Protein AF-0000000067999549 (afdb_homodimer)

Nearest PDB structures (foldseek):
  4exh-assembly1_A  TM=4.961E-01  e=8.794E-04  DG-75 Murine leukemia virus
  3nr6-assembly1_B  TM=5.425E-01  e=4.950E-03  Xenotropic MuLV-related virus VP62
  8owu-assembly1_B  TM=5.867E-01  e=4.866E-01  Bacillus cereus BAG3X2-1
  8owu-assembly1_C  TM=4.790E-01  e=7.837E-01  Bacillus cereus BAG3X2-1
  7jl2-assembly1_A  TM=5.581E-01  e=1.805E+00  Homo sapiens

Sequence (342 aa):
MKNEKKKPKSDTHAAFTVSESSNKREVSWIFDSGATSHMCNGEVALDGAKDVQQQSSVANNAVSKVEAVGNVKLKADIGDGTCNVSLSKVQSIPDLAINLISVSKICSNDYTVTFSKDACEVRSASNELVAIGRASGGLYKLCVADEQVTCTAKEEFDMELWHRRREQTVRMKNEKKKPKSDTHAAFTVSESSNKREVSWIFDSGATSHMCNGEVALDGAKDVQQQSSVANNAVSKVEAVGNVKLKADIGDGTCNVSLSKVQSIPDLAINLISVSKICSNDYTVTFSKDACEVRSASNELVAIGRASGGLYKLCVADEQVTCTAKEEFDMELWHRRREQTVR

Solvent-accessible surface area (backbone atoms only — not comparable to full-atom values): 18827 Å² total; per-residue (Å²): 136,83,80,79,79,76,76,79,79,78,77,77,76,77,75,77,74,72,70,73,66,75,69,69,74,76,84,58,38,30,46,14,28,66,30,66,48,29,33,29,22,68,86,58,77,53,50,80,61,38,75,41,76,59,66,62,80,54,66,91,40,81,52,77,56,48,50,29,33,15,26,40,80,44,48,17,28,58,83,90,48,71,27,83,41,75,46,69,65,25,30,26,22,59,56,44,69,64,23,34,38,15,42,39,57,48,9,67,69,53,23,34,40,36,37,39,60,60,33,32,40,33,24,42,79,86,65,45,81,52,33,30,21,40,51,43,63,39,30,28,35,54,34,50,50,40,88,89,52,72,85,64,79,82,62,70,50,51,55,68,52,40,59,47,45,37,34,51,55,64,102,136,88,76,76,78,76,81,81,84,80,77,77,74,75,76,77,72,72,70,73,67,77,69,66,75,75,84,57,39,29,44,15,30,66,29,65,48,30,33,29,22,70,86,58,75,53,50,79,60,39,75,40,78,55,65,64,78,53,66,93,41,73,50,75,57,49,50,28,35,14,25,40,79,43,49,17,26,56,83,91,48,72,29,82,43,75,46,67,65,26,30,28,22,60,54,44,67,63,24,34,38,16,43,38,56,50,9,67,71,52,22,34,40,37,38,38,59,61,31,31,40,32,24,43,80,86,66,42,82,51,35,29,22,39,49,45,65,39,30,27,35,54,34,50,50,38,89,88,51,72,84,64,77,81,64,69,52,52,54,68,53,39,58,46,42,39,31,50,56,54,103

InterPro domains:
  IPR054722 Retrovirus-related Pol polyprotein from transposon TNT 1-94-like, beta-barrel domain [PF22936] (29-111)

Secondary structure (DSSP, 8-state):
----------------------------EEEETT-SS-EE-TTSPPEEEEE--------SS------EEEEEEEEEE-SSSEEEEEEEEEEE-TT-SSEEEEHHHHHHTT-EEEE-SSEEEEE-TT--EEEEEEEETTEEEE-B--SS--S-------HHHHHHHHHHHT-/----------------------------EEEETT-SS-EE-TTSPPEEEEE--------SS------EEEEEEEEEE-SSSEEEEEEEEEEE-TT-SSEEEEHHHHHHTT-EEEE-SSEEEEE-TT--EEEEEEEETTEEEE-B--SS--S-------HHHHHHHHHHHT-

pLDDT: mean 73.23, std 27.64, range [28.17, 98.94]

Foldseek 3Di:
DDPPPPDPDPPPPPPPPPPPPPPVPPQWEFEDQPDPAWEDAPVADFDPKDADPCVVCPPDPLPQDFGIFHKHWFWFDPPVGIAIDMGHRYTYRHLQLHTYDHQVVLVVQVWDWDDDDFKIFIAHNVRHTHWMFGDAQNTTITHGPPPPDDPDDRPRPPVVVRVVSSVVVSD/DCPPDPDDDPPPPPPPPPPPPCPVPPAWEFEDQPDPAWEDAPVADFDPKDADPCVVCPDDFLPQDFGIFHKHWFWFDPPVGIAIDMGHRYTYRHLQLHTYDHQVVLVVQVWDWDDDDFKIFIAHNVRHTHWMFGDAQNTTITHGDPPPDDPDDNPRPPVVVRVVSSVVVSD

Structure (mmCIF, N/CA/C/O backbone):
data_AF-0000000067999549-model_v1
#
loop_
_entity.id
_entity.type
_entity.pdbx_description
1 polymer 'Retrovirus-related Pol polyprotein from transposon TNT 1-94-like beta-barrel domain-containing protein'
#
loop_
_atom_site.group_PDB
_atom_site.id
_atom_site.type_symbol
_atom_site.label_atom_id
_atom_site.label_alt_id
_atom_site.label_comp_id
_atom_site.label_asym_id
_atom_site.label_entity_id
_atom_site.label_seq_id
_atom_site.pdbx_PDB_ins_code
_atom_site.Cartn_x
_atom_site.Cartn_y
_atom_site.Cartn_z
_atom_site.occupancy
_atom_site.B_iso_or_equiv
_atom_site.auth_seq_id
_atom_site.auth_comp_id
_atom_site.auth_asym_id
_atom_site.auth_atom_id
_atom_site.pdbx_PDB_model_num
ATOM 1 N N . MET A 1 1 ? -23.031 80.375 -27.656 1 33.31 1 MET A N 1
ATOM 2 C CA . MET A 1 1 ? -22.531 79.062 -28 1 33.31 1 MET A CA 1
ATOM 3 C C . MET A 1 1 ? -22.172 78.25 -26.75 1 33.31 1 MET A C 1
ATOM 5 O O . MET A 1 1 ? -21.219 78.625 -26.047 1 33.31 1 MET A O 1
ATOM 9 N N . LYS A 1 2 ? -23.203 77.625 -26.062 1 33.91 2 LYS A N 1
ATOM 10 C CA . LYS A 1 2 ? -23.297 76.938 -24.781 1 33.91 2 LYS A CA 1
ATOM 11 C C . LYS A 1 2 ? -22.484 75.688 -24.797 1 33.91 2 LYS A C 1
ATOM 13 O O . LYS A 1 2 ? -22.656 74.812 -25.688 1 33.91 2 LYS A O 1
ATOM 18 N N . ASN A 1 3 ? -21.266 75.688 -24.312 1 35.31 3 ASN A N 1
ATOM 19 C CA . ASN A 1 3 ? -20.297 74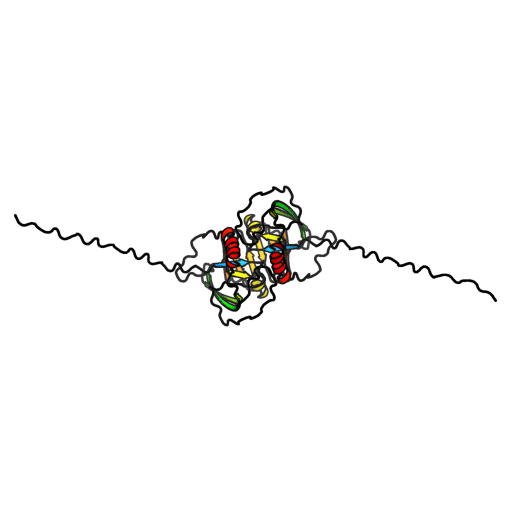.625 -24.141 1 35.31 3 ASN A CA 1
ATOM 20 C C . ASN A 1 3 ? -20.828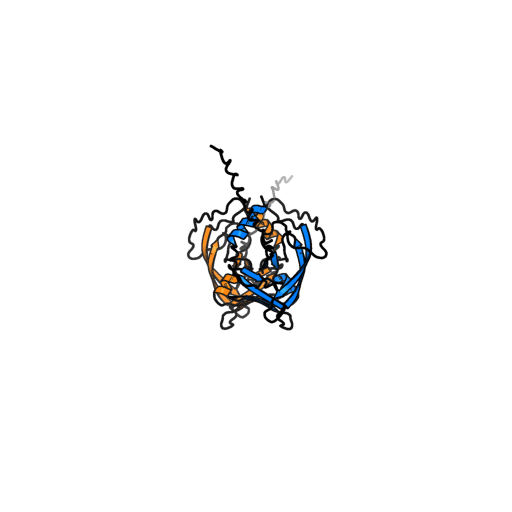 73.562 -23.234 1 35.31 3 ASN A C 1
ATOM 22 O O . ASN A 1 3 ? -21.016 73.75 -22.031 1 35.31 3 ASN A O 1
ATOM 26 N N . GLU A 1 4 ? -21.734 72.625 -23.734 1 36.53 4 GLU A N 1
ATOM 27 C CA . GLU A 1 4 ? -22.281 71.5 -23.047 1 36.53 4 GLU A CA 1
ATOM 28 C C . GLU A 1 4 ? -21.172 70.562 -22.531 1 36.53 4 GLU A C 1
ATOM 30 O O . GLU A 1 4 ? -20.312 70.125 -23.312 1 36.53 4 GLU A O 1
ATOM 35 N N . LYS A 1 5 ? -20.688 70.75 -21.281 1 37.09 5 LYS A N 1
ATOM 36 C CA . LYS A 1 5 ? -19.75 69.938 -20.531 1 37.09 5 LYS A CA 1
ATOM 37 C C . LYS A 1 5 ? -20.203 68.438 -20.5 1 37.09 5 LYS A C 1
ATOM 39 O O . LYS A 1 5 ? -21.328 68.188 -20.078 1 37.09 5 LYS A O 1
ATOM 44 N N . LYS A 1 6 ? -19.781 67.625 -21.516 1 38.03 6 LYS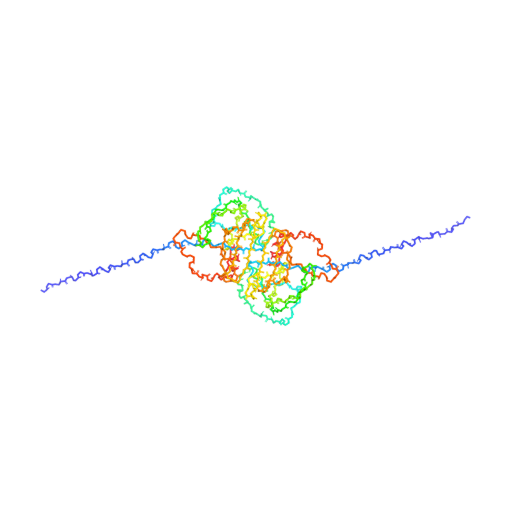 A N 1
ATOM 45 C CA . LYS A 1 6 ? -20.031 66.188 -21.547 1 38.03 6 LYS A CA 1
ATOM 46 C C . LYS A 1 6 ? -19.594 65.562 -20.25 1 38.03 6 LYS A C 1
ATOM 48 O O . LYS A 1 6 ? -18.469 65.75 -19.781 1 38.03 6 LYS A O 1
ATOM 53 N N . LYS A 1 7 ? -20.562 65.188 -19.391 1 40.47 7 LYS A N 1
ATOM 54 C CA . LYS A 1 7 ? -20.391 64.375 -18.188 1 40.47 7 LYS A CA 1
ATOM 55 C C . LYS A 1 7 ? -19.578 63.125 -18.453 1 40.47 7 LYS A C 1
ATOM 57 O O . LYS A 1 7 ? -19.828 62.406 -19.422 1 40.47 7 LYS A O 1
ATOM 62 N N . PRO A 1 8 ? -18.344 63 -17.859 1 37.12 8 PRO A N 1
ATOM 63 C CA . PRO A 1 8 ? -17.531 61.781 -18.031 1 37.12 8 PRO A CA 1
ATOM 64 C C . PRO A 1 8 ? -18.281 60.5 -17.656 1 37.12 8 PRO A C 1
ATOM 66 O O . PRO A 1 8 ? -19.156 60.531 -16.797 1 37.12 8 PRO A O 1
ATOM 69 N N . LYS A 1 9 ? -18.484 59.562 -18.578 1 34.5 9 LYS A N 1
ATOM 70 C CA . LYS A 1 9 ? -18.984 58.188 -18.453 1 34.5 9 LYS A CA 1
ATOM 71 C C . LYS A 1 9 ? -18.281 57.438 -17.312 1 34.5 9 LYS A C 1
ATOM 73 O O . LYS A 1 9 ? -17.047 57.469 -17.219 1 34.5 9 LYS A O 1
ATOM 78 N N . SER A 1 10 ? -18.938 57.406 -16.125 1 31.77 10 SER A N 1
ATOM 79 C CA . SER A 1 10 ? -18.531 56.594 -15.008 1 31.77 10 SER A CA 1
ATOM 80 C C . SER A 1 10 ? -18.297 55.156 -15.438 1 31.77 10 SER A C 1
ATOM 82 O O . SER A 1 10 ? -19.156 54.531 -16.078 1 31.77 10 SER A O 1
ATOM 84 N N . ASP A 1 11 ? -17.109 54.781 -15.867 1 32.69 11 ASP A N 1
ATOM 85 C CA . ASP A 1 11 ? -16.703 53.406 -16.094 1 32.69 11 ASP A CA 1
ATOM 86 C C . ASP A 1 11 ? -16.984 52.531 -14.875 1 32.69 11 ASP A C 1
ATOM 88 O O . ASP A 1 11 ? -16.422 52.75 -13.805 1 32.69 11 ASP A O 1
ATOM 92 N N . THR A 1 12 ? -18.266 52.094 -14.711 1 33.66 12 THR A N 1
ATOM 93 C CA . THR A 1 12 ? -18.594 51.062 -13.727 1 33.66 12 THR A CA 1
ATOM 94 C C . THR A 1 12 ? -17.656 49.844 -13.867 1 33.66 12 THR A C 1
ATOM 96 O O . THR A 1 12 ? -17.656 49.188 -14.898 1 33.66 12 THR A O 1
ATOM 99 N N . HIS A 1 13 ? -16.406 49.875 -13.312 1 35.75 13 HIS A N 1
ATOM 100 C CA . HIS A 1 13 ? -15.594 48.688 -13.156 1 35.75 13 HIS A CA 1
ATOM 101 C C . HIS A 1 13 ? -16.344 47.594 -12.398 1 35.75 13 HIS A C 1
ATOM 103 O O . HIS A 1 13 ? -16.75 47.781 -11.25 1 35.75 13 HIS A O 1
ATOM 109 N N . ALA A 1 14 ? -17.188 46.812 -13.062 1 34.81 14 ALA A N 1
ATOM 110 C CA . ALA A 1 14 ? -17.703 45.562 -12.469 1 34.81 14 ALA A CA 1
ATOM 111 C C . ALA A 1 14 ? -16.578 44.75 -11.859 1 34.81 14 ALA A C 1
ATOM 113 O O . ALA A 1 14 ? -15.617 44.375 -12.547 1 34.81 14 ALA A O 1
ATOM 114 N N . ALA A 1 15 ? -16.234 45 -10.586 1 36.53 15 ALA A N 1
ATOM 115 C CA . ALA A 1 15 ? -15.352 44.094 -9.867 1 36.53 15 ALA A CA 1
ATOM 116 C C . ALA A 1 15 ? -15.852 42.656 -9.938 1 36.53 15 ALA A C 1
ATOM 118 O O . ALA A 1 15 ? -16.984 42.344 -9.531 1 36.53 15 ALA A O 1
ATOM 119 N N . PHE A 1 16 ? -15.477 41.812 -10.922 1 36.34 16 PHE A N 1
ATOM 120 C CA . PHE A 1 16 ? -15.664 40.375 -10.859 1 36.34 16 PHE A CA 1
ATOM 121 C C . PHE A 1 16 ? -15.133 39.812 -9.547 1 36.34 16 PHE A C 1
ATOM 123 O O . PHE A 1 16 ? -13.922 39.812 -9.297 1 36.34 16 PHE A O 1
ATOM 130 N N . THR A 1 17 ? -15.875 39.906 -8.484 1 33.66 17 THR A N 1
ATOM 131 C CA . THR A 1 17 ? -15.492 39.094 -7.328 1 33.66 17 THR A CA 1
ATOM 132 C C . THR A 1 17 ? -15.391 37.625 -7.703 1 33.66 17 THR A C 1
ATOM 134 O O . THR A 1 17 ? -16.344 37.031 -8.219 1 33.66 17 THR A O 1
ATOM 137 N N . VAL A 1 18 ? -14.32 37.125 -8.211 1 33.94 18 VAL A N 1
ATOM 138 C CA . VAL A 1 18 ? -14.094 35.688 -8.227 1 33.94 18 VAL A CA 1
ATOM 139 C C . VAL A 1 18 ? -14.383 35.125 -6.844 1 33.94 18 VAL A C 1
ATOM 141 O O . VAL A 1 18 ? -13.742 35.469 -5.859 1 33.94 18 VAL A O 1
ATOM 144 N N . SER A 1 19 ? -15.602 34.875 -6.539 1 34.06 19 SER A N 1
ATOM 145 C CA . SER A 1 19 ? -15.828 34.031 -5.363 1 34.06 19 SER A C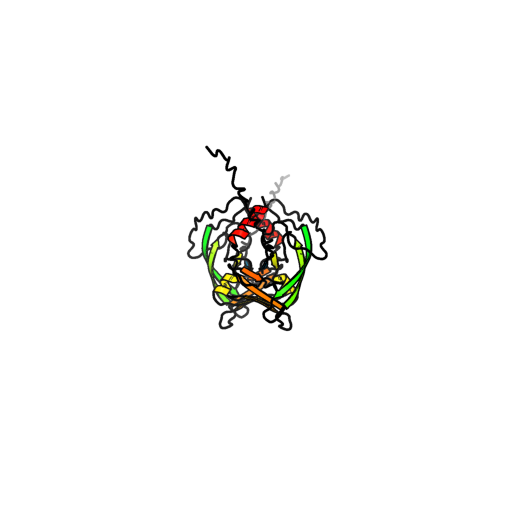A 1
ATOM 146 C C . SER A 1 19 ? -14.898 32.844 -5.363 1 34.06 19 SER A C 1
ATOM 148 O O . SER A 1 19 ? -14.82 32.094 -6.348 1 34.06 19 SER A O 1
ATOM 150 N N . GLU A 1 20 ? -13.758 32.969 -4.797 1 34.59 20 GLU A N 1
ATOM 151 C CA . GLU A 1 20 ? -13.023 31.734 -4.484 1 34.59 20 GLU A CA 1
ATOM 152 C C . GLU A 1 20 ? -13.961 30.656 -3.959 1 34.59 20 GLU A C 1
ATOM 154 O O . GLU A 1 20 ? -14.586 30.812 -2.908 1 34.59 20 GLU A O 1
ATOM 159 N N . SER A 1 21 ? -14.836 30.188 -4.797 1 35.41 21 SER A N 1
ATOM 160 C CA . SER A 1 21 ? -15.445 28.938 -4.316 1 35.41 21 SER A CA 1
ATOM 161 C C . SER A 1 21 ? -14.477 28.172 -3.43 1 35.41 21 SER A C 1
ATOM 163 O O . SER A 1 21 ? -13.297 28.031 -3.758 1 35.41 21 SER A O 1
ATOM 165 N N . SER A 1 22 ? -14.484 28.328 -2.189 1 37.12 22 SER A N 1
ATOM 166 C CA . SER A 1 22 ? -13.75 27.469 -1.258 1 37.12 22 SER A CA 1
ATOM 167 C C . SER A 1 22 ? -13.609 26.047 -1.804 1 37.12 22 SER A C 1
ATOM 169 O O . SER A 1 22 ? -14.578 25.297 -1.827 1 37.12 22 SER A O 1
ATOM 171 N N . ASN A 1 23 ? -13.117 25.844 -2.918 1 39.62 23 ASN A N 1
ATOM 172 C CA . ASN A 1 23 ? -12.781 24.484 -3.346 1 39.62 23 ASN A CA 1
ATOM 173 C C . ASN A 1 23 ? -12.266 23.641 -2.184 1 39.62 23 ASN A C 1
ATOM 175 O O . ASN A 1 23 ? -11.133 23.812 -1.737 1 39.62 23 ASN A O 1
ATOM 179 N N . LYS A 1 24 ? -13.078 23.484 -1.175 1 45.16 24 LYS A N 1
ATOM 180 C CA . LYS A 1 24 ? -12.727 22.578 -0.094 1 45.16 24 LYS A CA 1
ATOM 181 C C . LYS A 1 24 ? -11.828 21.453 -0.599 1 45.16 24 LYS A C 1
ATOM 183 O O . LYS A 1 24 ? -12.188 20.734 -1.544 1 45.16 24 LYS A O 1
ATOM 188 N N . ARG A 1 25 ? -10.562 21.641 -0.596 1 51.03 25 ARG A N 1
ATOM 189 C CA . ARG A 1 25 ? -9.594 20.594 -0.928 1 51.03 25 ARG A CA 1
ATOM 190 C C . ARG A 1 25 ? -10.039 19.234 -0.391 1 51.03 25 ARG A C 1
ATOM 192 O O . ARG A 1 25 ? -10.352 19.109 0.795 1 51.03 25 ARG A O 1
ATOM 199 N N . GLU A 1 26 ? -10.75 18.578 -1.196 1 60.19 26 GLU A N 1
ATOM 200 C CA . GLU A 1 26 ? -11.18 17.234 -0.814 1 60.19 26 GLU A CA 1
ATOM 201 C C . GLU A 1 26 ? -10.023 16.438 -0.244 1 60.19 26 GLU A C 1
ATOM 203 O O . GLU A 1 26 ? -8.961 16.312 -0.873 1 60.19 26 GLU A O 1
ATOM 208 N N . VAL A 1 27 ? -10.07 16.281 1.078 1 77.12 27 VAL A N 1
ATOM 209 C CA . VAL A 1 27 ? -9.102 15.43 1.759 1 77.12 27 VAL A CA 1
ATOM 210 C C . VAL A 1 27 ? -9.227 14 1.244 1 77.12 27 VAL A C 1
ATOM 212 O O . VAL A 1 27 ? -10.289 13.391 1.34 1 77.12 27 VAL A O 1
ATOM 215 N N . SER A 1 28 ? -8.273 13.57 0.44 1 89.94 28 SER A N 1
ATOM 216 C CA . SER A 1 28 ? -8.297 12.219 -0.103 1 89.94 28 SER A CA 1
ATOM 217 C C . SER A 1 28 ? -7.512 11.25 0.778 1 89.94 28 SER A C 1
ATOM 219 O O . SER A 1 28 ? -6.531 11.648 1.416 1 89.94 28 SER A O 1
ATOM 221 N N . TRP A 1 29 ? -8.062 10.07 0.956 1 94.88 29 TRP A N 1
ATOM 222 C CA . TRP A 1 29 ? -7.418 8.992 1.692 1 94.88 29 TRP A CA 1
ATOM 223 C C . TRP A 1 29 ? -7.043 7.844 0.759 1 94.88 29 TRP A C 1
ATOM 225 O O . TRP A 1 29 ? -7.867 7.383 -0.034 1 94.88 29 TRP A O 1
ATOM 235 N N . ILE A 1 30 ? -5.758 7.387 0.859 1 95.81 30 ILE A N 1
ATOM 236 C CA . ILE A 1 30 ? -5.238 6.32 0.007 1 95.81 30 ILE A CA 1
ATOM 237 C C . ILE A 1 30 ? -5.027 5.055 0.833 1 95.81 30 ILE A C 1
ATOM 239 O O . ILE A 1 30 ? -4.461 5.105 1.927 1 95.81 30 ILE A O 1
ATOM 243 N N . PHE A 1 31 ? -5.566 3.934 0.309 1 98.5 31 PHE A N 1
ATOM 244 C CA . PHE A 1 31 ? -5.23 2.65 0.917 1 98.5 31 PHE A CA 1
ATOM 245 C C . PHE A 1 31 ? -3.777 2.285 0.64 1 98.5 31 PHE A C 1
ATOM 247 O O . PHE A 1 31 ? -3.342 2.277 -0.513 1 98.5 31 PHE A O 1
ATOM 254 N N . ASP A 1 32 ? -3.055 2.031 1.707 1 95.62 32 ASP A N 1
ATOM 255 C CA . ASP A 1 32 ? -1.619 1.804 1.57 1 95.62 32 ASP A CA 1
ATOM 256 C C . ASP A 1 32 ? -1.174 0.6 2.398 1 95.62 32 ASP A C 1
ATOM 258 O O . ASP A 1 32 ? -1.093 0.68 3.627 1 95.62 32 ASP A O 1
ATOM 262 N N . SER A 1 33 ? -0.792 -0.512 1.722 1 97.94 33 SER A N 1
ATOM 263 C CA . SER A 1 33 ? -0.33 -1.718 2.4 1 97.94 33 SER A CA 1
ATOM 264 C C . SER A 1 33 ? 1.131 -1.592 2.816 1 97.94 33 SER A C 1
ATOM 266 O O . SER A 1 33 ? 1.663 -2.465 3.506 1 97.94 33 SER A O 1
ATOM 268 N N . GLY A 1 34 ? 1.8 -0.474 2.426 1 93.69 34 GLY A N 1
ATOM 269 C CA . GLY A 1 34 ? 3.158 -0.179 2.855 1 93.69 34 GLY A CA 1
ATOM 270 C C . GLY A 1 34 ? 3.215 0.746 4.059 1 93.69 34 GLY A C 1
ATOM 271 O O . GLY A 1 34 ? 4.297 1.033 4.574 1 93.69 34 GLY A O 1
ATOM 272 N N . ALA A 1 35 ? 2.084 1.214 4.473 1 92.12 35 ALA A N 1
ATOM 273 C CA . ALA A 1 35 ? 2.016 2.07 5.652 1 92.12 35 ALA A CA 1
ATOM 274 C C . ALA A 1 35 ? 1.748 1.251 6.91 1 92.12 35 ALA A C 1
ATOM 276 O O . ALA A 1 35 ? 0.796 0.468 6.957 1 92.12 35 ALA A O 1
ATOM 277 N N . THR A 1 36 ? 2.49 1.505 7.961 1 93.19 36 THR A N 1
ATOM 278 C CA . THR A 1 36 ? 2.359 0.728 9.188 1 93.19 36 THR A CA 1
ATOM 279 C C . THR A 1 36 ? 1.341 1.368 10.125 1 93.19 36 THR A C 1
ATOM 281 O O . THR A 1 36 ? 0.938 0.761 11.125 1 93.19 36 THR A O 1
ATOM 284 N N . SER A 1 37 ? 0.979 2.586 9.828 1 94.12 37 SER A N 1
ATOM 285 C CA . SER A 1 37 ? -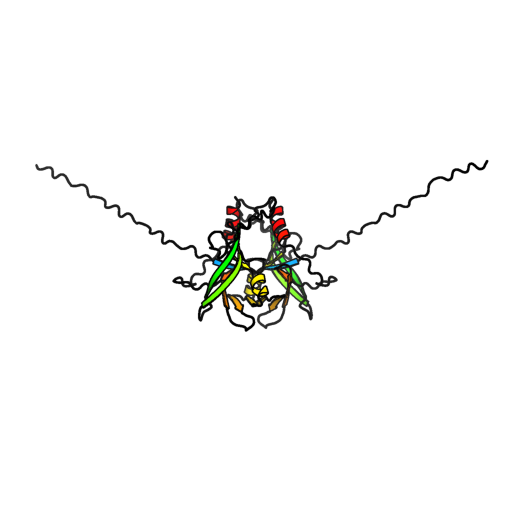0.027 3.324 10.578 1 94.12 37 SER A CA 1
ATOM 286 C C . SER A 1 37 ? -0.896 4.172 9.656 1 94.12 37 SER A C 1
ATOM 288 O O . SER A 1 37 ? -0.485 4.512 8.547 1 94.12 37 SER A O 1
ATOM 290 N N . HIS A 1 38 ? -2.115 4.41 10.141 1 96.94 38 HIS A N 1
ATOM 291 C CA . HIS A 1 38 ? -2.854 5.484 9.477 1 96.94 38 HIS A CA 1
ATOM 292 C C . HIS A 1 38 ? -2.162 6.828 9.68 1 96.94 38 HIS A C 1
ATOM 294 O O . HIS A 1 38 ? -1.665 7.121 10.766 1 96.94 38 HIS A O 1
ATOM 300 N N . MET A 1 39 ? -2.131 7.605 8.641 1 93.19 39 MET A N 1
ATOM 301 C CA . MET A 1 39 ? -1.447 8.891 8.719 1 93.19 39 MET A CA 1
ATOM 302 C C . MET A 1 39 ? -2.244 9.977 7.996 1 93.19 39 MET A C 1
ATOM 304 O O . MET A 1 39 ? -2.879 9.703 6.973 1 93.19 39 MET A O 1
ATOM 308 N N . CYS A 1 40 ? -2.211 11.102 8.547 1 93.06 40 CYS A N 1
ATOM 309 C CA . CYS A 1 40 ? -2.873 12.219 7.887 1 93.06 40 CYS A CA 1
ATOM 310 C C . CYS A 1 40 ? -2.049 13.492 8.016 1 93.06 40 CYS A C 1
ATOM 312 O O . CYS A 1 40 ? -1.101 13.547 8.805 1 93.06 40 CYS A O 1
ATOM 314 N N . ASN A 1 41 ? -2.365 14.398 7.16 1 88.38 41 ASN A N 1
ATOM 315 C CA . ASN A 1 41 ? -1.684 15.688 7.23 1 88.38 41 ASN A CA 1
ATOM 316 C C . ASN A 1 41 ? -2.385 16.641 8.188 1 88.38 41 ASN A C 1
ATOM 318 O O . ASN A 1 41 ? -3.324 16.25 8.883 1 88.38 41 ASN A O 1
ATOM 322 N N . GLY A 1 42 ? -1.847 17.859 8.242 1 83.81 42 GLY A N 1
ATOM 323 C CA . GLY A 1 42 ? -2.309 18.828 9.227 1 83.81 42 GLY A CA 1
ATOM 324 C C . GLY A 1 42 ? -3.686 19.391 8.914 1 83.81 42 GLY A C 1
ATOM 325 O O . GLY A 1 42 ? -4.289 20.062 9.75 1 83.81 42 GLY A O 1
ATOM 326 N N . GLU A 1 43 ? -4.246 19 7.777 1 85.75 43 GLU A N 1
ATOM 327 C CA . GLU A 1 43 ? -5.555 19.516 7.383 1 85.75 43 GLU A CA 1
ATOM 328 C C . GLU A 1 43 ? -6.68 18.656 7.949 1 85.75 43 GLU A C 1
ATOM 330 O O . GLU A 1 43 ? -7.844 19.062 7.941 1 85.75 43 GLU A O 1
ATOM 335 N N . VAL A 1 44 ? -6.348 17.516 8.469 1 91.25 44 VAL A N 1
ATOM 336 C CA . VAL A 1 44 ? -7.348 16.594 9.008 1 91.25 44 VAL A CA 1
ATOM 337 C C . VAL A 1 44 ? -7.469 16.781 10.516 1 91.25 44 VAL A C 1
ATOM 339 O O . VAL A 1 44 ? -6.465 16.766 11.234 1 91.25 44 VAL A O 1
ATOM 342 N N . ALA A 1 45 ? -8.695 17.016 10.945 1 91.44 45 ALA A N 1
ATOM 343 C CA . ALA A 1 45 ? -8.953 17.125 12.375 1 91.44 45 ALA A CA 1
ATOM 344 C C . ALA A 1 45 ? -8.953 15.758 13.047 1 91.44 45 ALA A C 1
ATOM 346 O O . ALA A 1 45 ? -9.594 14.828 12.562 1 91.44 45 ALA A O 1
ATOM 347 N N . LEU A 1 46 ? -8.25 15.688 14.188 1 95.25 46 LEU A N 1
ATOM 348 C CA . LEU A 1 46 ? -8.195 14.461 14.969 1 95.25 46 LEU A CA 1
ATOM 349 C C . LEU A 1 46 ? -9.109 14.547 16.188 1 95.25 46 LEU A C 1
ATOM 351 O O . LEU A 1 46 ? -9.094 15.547 16.906 1 95.25 46 LEU A O 1
ATOM 355 N N . ASP A 1 47 ? -9.922 13.57 16.297 1 95.75 47 ASP A N 1
ATOM 356 C CA . ASP A 1 47 ? -10.672 13.414 17.547 1 95.75 47 ASP A CA 1
ATOM 357 C C . ASP A 1 47 ? -9.797 12.805 18.641 1 95.75 47 ASP A C 1
ATOM 359 O O . ASP A 1 47 ? -9.102 11.812 18.406 1 95.75 47 ASP A O 1
ATOM 363 N N . GLY A 1 48 ? -9.766 13.492 19.859 1 95.5 48 GLY A N 1
ATOM 364 C CA . GLY A 1 48 ? -8.977 12.969 20.953 1 95.5 48 GLY A CA 1
ATOM 365 C C . GLY A 1 48 ? -7.48 13.062 20.719 1 95.5 48 GLY A C 1
ATOM 366 O O . GLY A 1 48 ? -6.727 12.172 21.109 1 95.5 48 GLY A O 1
ATOM 367 N N . ALA A 1 49 ? -7.105 14.062 20.062 1 92.56 49 ALA A N 1
ATOM 368 C CA . ALA A 1 49 ? -5.703 14.234 19.703 1 92.56 49 ALA A CA 1
ATOM 369 C C . ALA A 1 49 ? -4.82 14.344 20.953 1 92.56 49 ALA A C 1
ATOM 371 O O . ALA A 1 49 ? -5.176 15.031 21.906 1 92.56 49 ALA A O 1
ATOM 372 N N . LYS A 1 50 ? -3.744 13.516 20.969 1 92.38 50 LYS A N 1
ATOM 373 C CA . LYS A 1 50 ? -2.676 13.625 21.953 1 92.38 50 LYS A CA 1
ATOM 374 C C . LYS A 1 50 ? -1.366 14.062 21.297 1 92.38 50 LYS A C 1
ATOM 376 O O . LYS A 1 50 ? -0.936 13.477 20.312 1 92.38 50 LYS A O 1
ATOM 381 N N . ASP A 1 51 ? -0.888 15.086 21.891 1 87.12 51 ASP A N 1
ATOM 382 C CA . ASP A 1 51 ? 0.395 15.555 21.391 1 87.12 51 ASP A CA 1
ATOM 383 C C . ASP A 1 51 ? 1.505 14.547 21.656 1 87.12 51 ASP A C 1
ATOM 385 O O . ASP A 1 51 ? 1.562 13.969 22.75 1 87.12 51 ASP A O 1
ATOM 389 N N . VAL A 1 52 ? 2.012 14.07 20.688 1 77.06 52 VAL A N 1
ATOM 390 C CA . VAL A 1 52 ? 3.137 13.156 20.875 1 77.06 52 VAL A CA 1
ATOM 391 C C . VAL A 1 52 ? 4.449 13.922 20.719 1 77.06 52 VAL A C 1
ATOM 393 O O . VAL A 1 52 ? 4.598 14.742 19.797 1 77.06 52 VAL A O 1
ATOM 396 N N . GLN A 1 53 ? 4.953 14.609 21.891 1 61.34 53 GLN A N 1
ATOM 397 C CA . GLN A 1 53 ? 6.285 15.203 21.844 1 61.34 53 GLN A CA 1
ATOM 398 C C . GLN A 1 53 ? 7.316 14.195 21.344 1 61.34 53 GLN A C 1
ATOM 400 O O . GLN A 1 53 ? 8.492 14.273 21.703 1 61.34 53 GLN A O 1
ATOM 405 N N . GLN A 1 54 ? 6.844 13.227 21.094 1 49.91 54 GLN A N 1
ATOM 406 C CA . GLN A 1 54 ? 7.887 12.25 20.797 1 49.91 54 GLN A CA 1
ATOM 407 C C . GLN A 1 54 ? 8.805 12.75 19.688 1 49.91 54 GLN A C 1
ATOM 409 O O . GLN A 1 54 ? 8.344 13.086 18.594 1 49.91 54 GLN A O 1
ATOM 414 N N . GLN A 1 55 ? 9.719 13.656 20.297 1 42.34 55 GLN A N 1
ATOM 415 C CA . GLN A 1 55 ? 10.836 13.906 19.391 1 42.34 55 GLN A CA 1
ATOM 416 C C . GLN A 1 55 ? 11.297 12.617 18.719 1 42.34 55 GLN A C 1
ATOM 418 O O . GLN A 1 55 ? 11.781 11.695 19.391 1 42.34 55 GLN A O 1
ATOM 423 N N . SER A 1 56 ? 10.484 11.812 18.328 1 37.53 56 SER A N 1
ATOM 424 C CA . SER A 1 56 ? 11.25 10.703 17.766 1 37.53 56 SER A CA 1
ATOM 425 C C . SER A 1 56 ? 12.508 11.203 17.078 1 37.53 56 SER A C 1
ATOM 427 O O . SER A 1 56 ? 12.5 12.25 16.422 1 37.53 56 SER A O 1
ATOM 429 N N . SER A 1 57 ? 13.578 10.867 17.906 1 33.69 57 SER A N 1
ATOM 430 C CA . SER A 1 57 ? 14.938 11.164 17.453 1 33.69 57 SER A CA 1
ATOM 431 C C . SER A 1 57 ? 15.039 11.109 15.938 1 33.69 57 SER A C 1
ATOM 433 O O . SER A 1 57 ? 15.133 10.031 15.352 1 33.69 57 SER A O 1
ATOM 435 N N . VAL A 1 58 ? 14.102 11.477 15.234 1 33.34 58 VAL A N 1
ATOM 436 C CA . VAL A 1 58 ? 14.516 11.234 13.859 1 33.34 58 VAL A CA 1
ATOM 437 C C . VAL A 1 58 ? 15.781 12.016 13.555 1 33.34 58 VAL A C 1
ATOM 439 O O . VAL A 1 58 ? 15.852 13.227 13.797 1 33.34 58 VAL A O 1
ATOM 442 N N . ALA A 1 59 ? 16.891 11.508 13.742 1 30.7 59 ALA A N 1
ATOM 443 C CA . ALA A 1 59 ? 18.172 11.977 13.219 1 30.7 59 ALA A CA 1
ATOM 444 C C . ALA A 1 59 ? 17.969 12.953 12.062 1 30.7 59 ALA A C 1
ATOM 446 O O . ALA A 1 59 ? 16.859 13.086 11.539 1 30.7 59 ALA A O 1
ATOM 447 N N . ASN A 1 60 ? 18.922 12.953 11.133 1 33.19 60 ASN A N 1
ATOM 448 C CA . ASN A 1 60 ? 19.203 13.93 10.094 1 33.19 60 ASN A CA 1
ATOM 449 C C . ASN A 1 60 ? 17.969 14.234 9.25 1 33.19 60 ASN A C 1
ATOM 451 O O . ASN A 1 60 ? 17.797 15.367 8.789 1 33.19 60 ASN A O 1
ATOM 455 N N . ASN A 1 61 ? 17.656 13.211 8.219 1 35.78 61 ASN A N 1
ATOM 456 C CA . ASN A 1 61 ? 16.891 13.336 6.98 1 35.78 61 ASN A CA 1
ATOM 457 C C . ASN A 1 61 ? 15.414 13.594 7.258 1 35.78 61 ASN A C 1
ATOM 459 O O . ASN A 1 61 ? 14.906 13.242 8.32 1 35.78 61 ASN A O 1
ATOM 463 N N . ALA A 1 62 ? 14.516 14.359 6.508 1 40.03 62 ALA A N 1
ATOM 464 C CA . ALA A 1 62 ? 13.211 14.992 6.715 1 40.03 62 ALA A CA 1
ATOM 465 C C . ALA A 1 62 ? 12.25 14.047 7.434 1 40.03 62 ALA A C 1
ATOM 467 O O . ALA A 1 62 ? 11.719 13.117 6.824 1 40.03 62 ALA A O 1
ATOM 468 N N . VAL A 1 63 ? 12.625 13.555 8.648 1 44.72 63 VAL A N 1
ATOM 469 C CA . VAL A 1 63 ? 11.703 12.773 9.469 1 44.72 63 VAL A CA 1
ATOM 470 C C . VAL A 1 63 ? 10.375 13.516 9.594 1 44.72 63 VAL A C 1
ATOM 472 O O . VAL A 1 63 ? 10.336 14.68 10 1 44.72 63 VAL A O 1
ATOM 475 N N . SER A 1 64 ? 9.562 13.242 8.711 1 59 64 SER A N 1
ATOM 476 C CA . SER A 1 64 ? 8.242 13.773 9.023 1 59 64 SER A CA 1
ATOM 477 C C . SER A 1 64 ? 7.852 13.477 10.469 1 59 64 SER A C 1
ATOM 479 O O . SER A 1 64 ? 8.016 12.352 10.945 1 59 64 SER A O 1
ATOM 481 N N . LYS A 1 65 ? 7.883 14.484 11.312 1 73.25 65 LYS A N 1
ATOM 482 C CA . LYS A 1 65 ? 7.562 14.43 12.734 1 73.25 65 LYS A CA 1
ATOM 483 C C . LYS A 1 65 ? 6.066 14.211 12.953 1 73.25 65 LYS A C 1
ATOM 485 O O . LYS A 1 65 ? 5.242 14.922 12.375 1 73.25 65 LYS A O 1
ATOM 490 N N . VAL A 1 66 ? 5.828 13.109 13.602 1 84.25 66 VAL A N 1
ATOM 491 C CA . VAL A 1 66 ? 4.461 12.93 14.086 1 84.25 66 VAL A CA 1
ATOM 492 C C . VAL A 1 66 ? 4.141 13.984 15.141 1 84.25 66 VAL A C 1
ATOM 494 O O . VAL A 1 66 ? 4.82 14.062 16.172 1 84.25 66 VAL A O 1
ATOM 497 N N . GLU A 1 67 ? 3.191 14.75 14.906 1 88.94 67 GLU A N 1
ATOM 498 C CA . GLU A 1 67 ? 2.861 15.836 15.828 1 88.94 67 GLU A CA 1
ATOM 499 C C . GLU A 1 67 ? 1.795 15.406 16.828 1 88.94 67 GLU A C 1
ATOM 501 O O . GLU A 1 67 ? 1.788 15.859 17.984 1 88.94 67 GLU A O 1
ATOM 506 N N . ALA A 1 68 ? 0.955 14.641 16.391 1 93.5 68 ALA A N 1
ATOM 507 C CA . ALA A 1 68 ? -0.168 14.219 17.219 1 93.5 68 ALA A CA 1
ATOM 508 C C . ALA A 1 68 ? -0.71 12.867 16.781 1 93.5 68 ALA A C 1
ATOM 510 O O . ALA A 1 68 ? -0.417 12.406 15.672 1 93.5 68 ALA A O 1
ATOM 511 N N . VAL A 1 69 ? -1.357 12.188 17.672 1 95.81 69 VAL A N 1
ATOM 512 C CA . VAL A 1 69 ? -2.07 10.945 17.391 1 95.81 69 VAL A CA 1
ATOM 513 C C . VAL A 1 69 ? -3.518 11.062 17.859 1 95.81 69 VAL A C 1
ATOM 515 O O . VAL A 1 69 ? -3.785 11.586 18.953 1 95.81 69 VAL A O 1
ATOM 518 N N . GLY A 1 70 ? -4.426 10.688 17.016 1 97.06 70 GLY A N 1
ATOM 519 C CA . GLY A 1 70 ? -5.844 10.719 17.344 1 97.06 70 GLY A CA 1
ATOM 520 C C . GLY A 1 70 ? -6.688 9.852 16.422 1 97.06 70 GLY A C 1
ATOM 521 O O . GLY A 1 70 ? -6.184 8.898 15.828 1 97.06 70 GLY A O 1
ATOM 522 N N . ASN A 1 71 ? -8.016 10.109 16.469 1 97.94 71 ASN A N 1
ATOM 523 C CA . ASN A 1 71 ? -8.945 9.32 15.664 1 97.94 71 ASN A CA 1
ATOM 524 C C . ASN A 1 71 ? -9.594 10.164 14.57 1 97.94 71 ASN A C 1
ATOM 526 O O . ASN A 1 71 ? -9.711 11.383 14.711 1 97.94 71 ASN A O 1
ATOM 530 N N . VAL A 1 72 ? -9.93 9.555 13.477 1 96.94 72 VAL A N 1
ATOM 531 C CA . VAL A 1 72 ? -10.648 10.203 12.383 1 96.94 72 VAL A CA 1
ATOM 532 C C . VAL A 1 72 ? -11.906 9.414 12.047 1 96.94 72 VAL A C 1
ATOM 534 O O . VAL A 1 72 ? -11.859 8.188 11.93 1 96.94 72 VAL A O 1
ATOM 537 N N . LYS A 1 73 ? -13 10.062 11.93 1 95.62 73 LYS A N 1
ATOM 538 C CA . LYS A 1 73 ? -14.25 9.461 11.469 1 95.62 73 LYS A CA 1
ATOM 539 C C . LYS A 1 73 ? -14.531 9.828 10.016 1 95.62 73 LYS A C 1
ATOM 541 O O . LYS A 1 73 ? -14.469 11 9.641 1 95.62 73 LYS A O 1
ATOM 546 N N . LEU A 1 74 ? -14.742 8.82 9.266 1 94.19 74 LEU A N 1
ATOM 547 C CA . LEU A 1 74 ? -15.07 8.992 7.859 1 94.19 74 LEU A CA 1
ATOM 548 C C . LEU A 1 74 ? -16.422 8.352 7.539 1 94.19 74 LEU A C 1
ATOM 550 O O . LEU A 1 74 ? -16.859 7.441 8.242 1 94.19 74 LEU A O 1
ATOM 554 N N . LYS A 1 75 ? -17.016 8.922 6.52 1 94.88 75 LYS A N 1
ATOM 555 C CA . LYS A 1 75 ? -18.234 8.312 5.969 1 94.88 75 LYS A CA 1
ATOM 556 C C . LYS A 1 75 ? -17.969 7.719 4.586 1 94.88 75 LYS A C 1
ATOM 558 O O . LYS A 1 75 ? -17.891 8.445 3.598 1 94.88 75 LYS A O 1
ATOM 563 N N . ALA A 1 76 ? -17.891 6.449 4.562 1 96.56 76 ALA A N 1
ATOM 564 C CA . ALA A 1 76 ? -17.562 5.746 3.324 1 96.56 76 ALA A CA 1
ATOM 565 C C . ALA A 1 76 ? -18.812 5.559 2.463 1 96.56 76 ALA A C 1
ATOM 567 O O . ALA A 1 76 ? -19.891 5.242 2.977 1 96.56 76 ALA A O 1
ATOM 568 N N . ASP A 1 77 ? -18.672 5.844 1.192 1 95.69 77 ASP A N 1
ATOM 569 C CA . ASP A 1 77 ? -19.688 5.508 0.198 1 95.69 77 ASP A CA 1
ATOM 570 C C . ASP A 1 77 ? -19.5 4.082 -0.315 1 95.69 77 ASP A C 1
ATOM 572 O O . ASP A 1 77 ? -18.5 3.779 -0.978 1 95.69 77 ASP A O 1
ATOM 576 N N . ILE A 1 78 ? -20.453 3.223 -0.024 1 95.5 78 ILE A N 1
ATOM 577 C CA . ILE A 1 78 ? -20.281 1.823 -0.405 1 95.5 78 ILE A CA 1
ATOM 578 C C . ILE A 1 78 ? -21.219 1.491 -1.564 1 95.5 78 ILE A C 1
ATOM 580 O O . ILE A 1 78 ? -21.5 0.319 -1.829 1 95.5 78 ILE A O 1
ATOM 584 N N . GLY A 1 79 ? -21.688 2.438 -2.271 1 91.38 79 GLY A N 1
ATOM 585 C CA . GLY A 1 79 ? -22.547 2.252 -3.422 1 91.38 79 GLY A CA 1
ATOM 586 C C . GLY A 1 79 ? -24.031 2.275 -3.062 1 91.38 79 GLY A C 1
ATOM 587 O O . GLY A 1 79 ? -24.75 3.197 -3.445 1 91.38 79 GLY A O 1
ATOM 588 N N . ASP A 1 80 ? -24.484 1.342 -2.211 1 90.19 80 ASP A N 1
ATOM 589 C CA . ASP A 1 80 ? -25.891 1.246 -1.832 1 90.19 80 ASP A CA 1
ATOM 590 C C . ASP A 1 80 ? -26.141 1.925 -0.488 1 90.19 80 ASP A C 1
ATOM 592 O O . ASP A 1 80 ? -27.219 1.764 0.103 1 90.19 80 ASP A O 1
ATOM 596 N N . GLY A 1 81 ? -25.234 2.723 -0.058 1 93.06 81 GLY A N 1
ATOM 597 C CA . GLY A 1 81 ? -25.328 3.393 1.229 1 93.06 81 GLY A CA 1
ATOM 598 C C . GLY A 1 81 ? -24 3.92 1.729 1 93.06 81 GLY A C 1
ATOM 599 O O . GLY A 1 81 ? -23.078 4.141 0.942 1 93.06 81 GLY A O 1
ATOM 600 N N . THR A 1 82 ? -24.109 4.301 2.955 1 94.69 82 THR A N 1
ATOM 601 C CA . THR A 1 82 ? -22.906 4.812 3.592 1 94.69 82 THR A CA 1
ATOM 602 C C . THR A 1 82 ? -22.547 3.988 4.828 1 94.69 82 THR A C 1
ATOM 604 O O . THR A 1 82 ? -23.406 3.32 5.398 1 94.69 82 THR A O 1
ATOM 607 N N . CYS A 1 83 ? -21.328 3.902 5.078 1 95.94 83 CYS A N 1
ATOM 608 C CA . CYS A 1 83 ? -20.828 3.281 6.301 1 95.94 83 CYS A CA 1
ATOM 609 C C . CYS A 1 83 ? -19.906 4.23 7.055 1 95.94 83 CYS A C 1
ATOM 611 O O . CYS A 1 83 ? -19 4.824 6.461 1 95.94 83 CYS A O 1
ATOM 613 N N . ASN A 1 84 ? -20.188 4.375 8.336 1 94.94 84 ASN A N 1
ATOM 614 C CA . ASN A 1 84 ? -19.266 5.137 9.172 1 94.94 84 ASN A CA 1
ATOM 615 C C . ASN A 1 84 ? -18.016 4.328 9.508 1 94.94 84 ASN A C 1
ATOM 617 O O . ASN A 1 84 ? -18.109 3.211 10.016 1 94.94 84 ASN A O 1
ATOM 621 N N . VAL A 1 85 ? -16.891 4.902 9.203 1 95 85 VAL A N 1
ATOM 622 C CA . VAL A 1 85 ? -15.602 4.266 9.453 1 95 85 VAL A CA 1
ATOM 623 C C . VAL A 1 85 ? -14.773 5.125 10.406 1 95 85 VAL A C 1
ATOM 625 O O . VAL A 1 85 ? -14.664 6.34 10.219 1 95 85 VAL A O 1
ATOM 628 N N . SER A 1 86 ? -14.266 4.477 11.406 1 96.25 86 SER A N 1
ATOM 629 C CA . SER A 1 86 ? -13.375 5.168 12.328 1 96.25 86 SER A CA 1
ATOM 630 C C . SER A 1 86 ? -11.945 4.648 12.219 1 96.25 86 SER A C 1
ATOM 632 O O . SER A 1 86 ? -11.703 3.451 12.383 1 96.25 86 SER A O 1
ATOM 634 N N . LEU A 1 87 ? -11.039 5.539 11.883 1 97.62 87 LEU A N 1
ATOM 635 C CA . LEU A 1 87 ? -9.609 5.238 11.945 1 97.62 87 LEU A CA 1
ATOM 636 C C . LEU A 1 87 ? -9.031 5.621 13.297 1 97.62 87 LEU A C 1
ATOM 638 O O . LEU A 1 87 ? -9.117 6.781 13.711 1 97.62 87 LEU A O 1
ATOM 642 N N . SER A 1 88 ? -8.453 4.656 13.938 1 97.81 88 SER A N 1
ATOM 643 C CA . SER A 1 88 ? -7.895 4.926 15.258 1 97.81 88 SER A CA 1
ATOM 644 C C . SER A 1 88 ? -6.387 5.137 15.188 1 97.81 88 SER A C 1
ATOM 646 O O . SER A 1 88 ? -5.727 4.633 14.281 1 97.81 88 SER A O 1
ATOM 648 N N . LYS A 1 89 ? -5.859 5.945 16.141 1 97.12 89 LYS A N 1
ATOM 649 C CA . LYS A 1 89 ? -4.43 6.191 16.328 1 97.12 89 LYS A CA 1
ATOM 650 C C . LYS A 1 89 ? -3.791 6.684 15.031 1 97.12 89 LYS A C 1
ATOM 652 O O . LYS A 1 89 ? -2.732 6.195 14.625 1 97.12 89 LYS A O 1
ATOM 657 N N . VAL A 1 90 ? -4.539 7.57 14.43 1 96.56 90 VAL A N 1
ATOM 658 C CA . VAL A 1 90 ? -4.031 8.211 13.227 1 96.56 90 VAL A CA 1
ATOM 659 C C . VAL A 1 90 ? -2.902 9.172 13.586 1 96.56 90 VAL A C 1
ATOM 661 O O . VAL A 1 90 ? -3.041 9.984 14.508 1 96.56 90 VAL A O 1
ATOM 664 N N . GLN A 1 91 ? -1.815 9.031 12.93 1 93.25 91 GLN A N 1
ATOM 665 C CA . GLN A 1 91 ? -0.68 9.922 13.141 1 93.25 91 GLN A CA 1
ATOM 666 C C . GLN A 1 91 ? -0.797 11.18 12.281 1 93.25 91 GLN A C 1
ATOM 668 O O . GLN A 1 91 ? -0.973 11.086 11.062 1 93.25 91 GLN A O 1
ATOM 673 N N . SER A 1 92 ? -0.694 12.258 12.914 1 92.12 92 SER A N 1
ATOM 674 C CA . SER A 1 92 ? -0.675 13.531 12.195 1 92.12 92 SER A CA 1
ATOM 675 C C . SER A 1 92 ? 0.748 13.93 11.828 1 92.12 92 SER A C 1
ATOM 677 O O . SER A 1 92 ? 1.578 14.18 12.703 1 92.12 92 SER A O 1
ATOM 679 N N . ILE A 1 93 ? 0.957 13.93 10.562 1 86.75 93 ILE A N 1
ATOM 680 C CA . ILE A 1 93 ? 2.23 14.336 9.977 1 86.75 93 ILE A CA 1
ATOM 681 C C . ILE A 1 93 ? 2.014 15.539 9.055 1 86.75 93 ILE A C 1
ATOM 683 O O . ILE A 1 93 ? 1.605 15.375 7.902 1 86.75 93 ILE A O 1
ATOM 687 N N . PRO A 1 94 ? 2.324 16.672 9.43 1 81.44 94 PRO A N 1
ATOM 688 C CA . PRO A 1 94 ? 1.913 17.891 8.742 1 81.44 94 PRO A CA 1
ATOM 689 C C . PRO A 1 94 ? 2.391 17.953 7.293 1 81.44 94 PRO A C 1
ATOM 691 O O . PRO A 1 94 ? 1.667 18.422 6.414 1 81.44 94 PRO A O 1
ATOM 694 N N . ASP A 1 95 ? 3.578 17.422 6.918 1 77.12 95 ASP A N 1
ATOM 695 C CA . ASP A 1 95 ? 4.156 17.562 5.586 1 77.12 95 ASP A CA 1
ATOM 696 C C . ASP A 1 95 ? 3.744 16.391 4.684 1 77.12 95 ASP A C 1
ATOM 698 O O . ASP A 1 95 ? 4.23 16.281 3.557 1 77.12 95 ASP A O 1
ATOM 702 N N . LEU A 1 96 ? 2.842 15.672 5.27 1 79.69 96 LEU A N 1
ATOM 703 C CA . LEU A 1 96 ? 2.361 14.555 4.457 1 79.69 96 LEU A CA 1
ATOM 704 C C . LEU A 1 96 ? 1.462 15.055 3.33 1 79.69 96 LEU A C 1
ATOM 706 O O . LEU A 1 96 ? 0.54 15.836 3.566 1 79.69 96 LEU A O 1
ATOM 710 N N . ALA A 1 97 ? 1.67 14.617 2.068 1 75.56 97 ALA A N 1
ATOM 711 C CA . ALA A 1 97 ? 0.943 15.109 0.902 1 75.56 97 ALA A CA 1
ATOM 712 C C . ALA A 1 97 ? -0.419 14.438 0.776 1 75.56 97 ALA A C 1
ATOM 714 O O . ALA A 1 97 ? -1.384 15.047 0.313 1 75.56 97 ALA A O 1
ATOM 715 N N . ILE A 1 98 ? -0.466 13.219 1.134 1 83.88 98 ILE A N 1
ATOM 716 C CA . ILE A 1 98 ? -1.697 12.453 0.992 1 83.88 98 ILE A CA 1
ATOM 717 C C . ILE A 1 98 ? -1.964 11.664 2.273 1 83.88 98 ILE A C 1
ATOM 719 O O . ILE A 1 98 ? -1.03 11.188 2.92 1 83.88 98 ILE A O 1
ATOM 723 N N . ASN A 1 99 ? -3.225 11.609 2.619 1 91.62 99 ASN A N 1
ATOM 724 C CA . ASN A 1 99 ? -3.596 10.82 3.791 1 91.62 99 ASN A CA 1
ATOM 725 C C . ASN A 1 99 ? -3.596 9.328 3.484 1 91.62 99 ASN A C 1
ATOM 727 O O . ASN A 1 99 ? -4.039 8.906 2.414 1 91.62 99 ASN A O 1
ATOM 731 N N . LEU A 1 100 ? -3.078 8.523 4.418 1 92.94 100 LEU A N 1
ATOM 732 C CA . LEU A 1 100 ? -2.881 7.098 4.18 1 92.94 100 LEU A CA 1
ATOM 733 C C . LEU A 1 100 ? -3.742 6.266 5.117 1 92.94 100 LEU A C 1
ATOM 735 O O . LEU A 1 100 ? -3.764 6.508 6.328 1 92.94 100 LEU A O 1
ATOM 739 N N . ILE A 1 101 ? -4.469 5.379 4.535 1 98.06 101 ILE A N 1
ATOM 740 C CA . ILE A 1 101 ? -5.129 4.32 5.293 1 98.06 101 ILE A CA 1
ATOM 741 C C . ILE A 1 101 ? -4.266 3.062 5.281 1 98.06 101 ILE A C 1
ATOM 743 O O . ILE A 1 101 ? -4.02 2.482 4.219 1 98.06 101 ILE A O 1
ATOM 747 N N . SER A 1 102 ? -3.795 2.713 6.41 1 96.94 102 SER A N 1
ATOM 748 C CA . SER A 1 102 ? -2.955 1.526 6.527 1 96.94 102 SER A CA 1
ATOM 749 C C . SER A 1 102 ? -3.771 0.25 6.355 1 96.94 102 SER A C 1
ATOM 751 O O . SER A 1 102 ? -4.633 -0.057 7.18 1 96.94 102 SER A O 1
ATOM 753 N N . VAL A 1 103 ? -3.443 -0.551 5.41 1 98.75 103 VAL A N 1
ATOM 754 C CA . VAL A 1 103 ? -4.121 -1.815 5.141 1 98.75 103 VAL A CA 1
ATOM 755 C C . VAL A 1 103 ? -3.867 -2.791 6.289 1 98.75 103 VAL A C 1
ATOM 757 O O . VAL A 1 103 ? -4.781 -3.49 6.73 1 98.75 103 VAL A O 1
ATOM 760 N N . SER A 1 104 ? -2.627 -2.791 6.836 1 98.38 104 SER A N 1
ATOM 761 C CA . SER A 1 104 ? -2.312 -3.719 7.918 1 98.38 104 SER A CA 1
ATOM 762 C C . SER A 1 104 ? -3.111 -3.393 9.172 1 98.38 104 SER A C 1
ATOM 764 O O . SER A 1 104 ? -3.531 -4.297 9.898 1 98.38 104 SER A O 1
ATOM 766 N N . LYS A 1 105 ? -3.336 -2.104 9.43 1 98.19 105 LYS A N 1
ATOM 767 C CA . LYS A 1 105 ? -4.133 -1.727 10.594 1 98.19 105 LYS A CA 1
ATOM 768 C C . LYS A 1 105 ? -5.59 -2.141 10.414 1 98.19 105 LYS A C 1
ATOM 770 O O . LYS A 1 105 ? -6.238 -2.574 11.367 1 98.19 105 LYS A O 1
ATOM 775 N N . ILE A 1 106 ? -6.141 -1.995 9.234 1 98.62 106 ILE A N 1
ATOM 776 C CA . ILE A 1 106 ? -7.484 -2.479 8.93 1 98.62 106 ILE A CA 1
ATOM 777 C C . ILE A 1 106 ? -7.562 -3.98 9.188 1 98.62 106 ILE A C 1
ATOM 779 O O . ILE A 1 106 ? -8.461 -4.449 9.898 1 98.62 106 ILE A O 1
ATOM 783 N N . CYS A 1 107 ? -6.598 -4.684 8.656 1 98.69 107 CYS A N 1
ATOM 784 C CA . CYS A 1 107 ? -6.637 -6.141 8.703 1 98.69 107 CYS A CA 1
ATOM 785 C C . CYS A 1 107 ? -6.391 -6.652 10.117 1 98.69 107 CYS A C 1
ATOM 787 O O . CYS A 1 107 ? -6.926 -7.695 10.5 1 98.69 107 CYS A O 1
ATOM 789 N N . SER A 1 108 ? -5.598 -5.918 10.891 1 97.81 108 SER A N 1
ATOM 790 C CA . SER A 1 108 ? -5.363 -6.32 12.273 1 97.81 108 SER A CA 1
ATOM 791 C C . SER A 1 108 ? -6.656 -6.285 13.086 1 97.81 108 SER A C 1
ATOM 793 O O . SER A 1 108 ? -6.746 -6.91 14.148 1 97.81 108 SER A O 1
ATOM 795 N N . ASN A 1 109 ? -7.641 -5.559 12.602 1 97.31 109 ASN A N 1
ATOM 796 C CA . ASN A 1 109 ? -8.953 -5.496 13.234 1 97.31 109 ASN A CA 1
ATOM 797 C C . ASN A 1 109 ? -9.93 -6.48 12.602 1 97.31 109 ASN A C 1
ATOM 799 O O . ASN A 1 109 ? -11.148 -6.285 12.672 1 97.31 109 ASN A O 1
ATOM 803 N N . ASP A 1 110 ? -9.438 -7.473 11.883 1 97.69 110 ASP A N 1
ATOM 804 C CA . ASP A 1 110 ? -10.141 -8.648 11.367 1 97.69 110 ASP A CA 1
ATOM 805 C C . ASP A 1 110 ? -10.977 -8.289 10.141 1 97.69 110 ASP A C 1
ATOM 807 O O . ASP A 1 110 ? -11.992 -8.93 9.867 1 97.69 110 ASP A O 1
ATOM 811 N N . TYR A 1 111 ? -10.664 -7.223 9.438 1 98.5 111 TYR A N 1
ATOM 812 C CA . TYR A 1 111 ? -11.211 -6.938 8.109 1 98.5 111 TYR A CA 1
ATOM 813 C C . TYR A 1 111 ? -10.328 -7.52 7.016 1 98.5 111 TYR A C 1
ATOM 815 O O . TYR A 1 111 ? -9.164 -7.84 7.258 1 98.5 111 TYR A O 1
ATOM 823 N N . THR A 1 112 ? -10.922 -7.688 5.906 1 98.88 112 THR A N 1
ATOM 824 C CA . THR A 1 112 ? -10.195 -8.078 4.703 1 98.88 112 THR A CA 1
ATOM 825 C C . THR A 1 112 ? -10.25 -6.977 3.65 1 98.88 112 THR A C 1
ATOM 827 O O . THR A 1 112 ? -11.289 -6.332 3.477 1 98.88 112 THR A O 1
ATOM 830 N N . VAL A 1 113 ? -9.172 -6.707 2.998 1 98.94 113 VAL A N 1
ATOM 831 C CA . VAL A 1 113 ? -9.117 -5.746 1.903 1 98.94 113 VAL A CA 1
ATOM 832 C C . VAL A 1 113 ? -8.758 -6.461 0.604 1 98.94 113 VAL A C 1
ATOM 834 O O . VAL A 1 113 ? -7.738 -7.156 0.53 1 98.94 113 VAL A O 1
ATOM 837 N N . THR A 1 114 ? -9.57 -6.309 -0.388 1 98.94 114 THR A N 1
ATOM 838 C CA . THR A 1 114 ? -9.344 -6.93 -1.687 1 98.94 114 THR A CA 1
ATOM 839 C C . THR A 1 114 ? -9.133 -5.871 -2.764 1 98.94 114 THR A C 1
ATOM 841 O O . THR A 1 114 ? -9.977 -4.992 -2.947 1 98.94 114 THR A O 1
ATOM 844 N N . PHE A 1 115 ? -8.008 -5.957 -3.418 1 98.88 115 PHE A N 1
ATOM 845 C CA . PHE A 1 115 ? -7.68 -5.047 -4.512 1 98.88 115 PHE A CA 1
ATOM 846 C C . PHE A 1 115 ? -7.898 -5.723 -5.859 1 98.88 115 PHE A C 1
ATOM 848 O O . PHE A 1 115 ? -7.531 -6.887 -6.047 1 98.88 115 PHE A O 1
ATOM 855 N N . SER A 1 116 ? -8.5 -5.027 -6.742 1 98.75 116 SER A N 1
ATOM 856 C CA . SER A 1 116 ? -8.68 -5.398 -8.141 1 98.75 116 SER A CA 1
ATOM 857 C C . SER A 1 116 ? -8.312 -4.246 -9.07 1 98.75 116 SER A C 1
ATOM 859 O O . SER A 1 116 ? -7.789 -3.225 -8.625 1 98.75 116 SER A O 1
ATOM 861 N N . LYS A 1 117 ? -8.516 -4.492 -10.289 1 98.31 117 LYS A N 1
ATOM 862 C CA . LYS A 1 117 ? -8.094 -3.535 -11.312 1 98.31 117 LYS A CA 1
ATOM 863 C C . LYS A 1 117 ? -8.75 -2.176 -11.094 1 98.31 117 LYS A C 1
ATOM 865 O O . LYS A 1 117 ? -8.086 -1.139 -11.195 1 98.31 117 LYS A O 1
ATOM 870 N N . ASP A 1 118 ? -9.953 -2.164 -10.633 1 97.75 118 ASP A N 1
ATOM 871 C CA . ASP A 1 118 ? -10.719 -0.919 -10.664 1 97.75 118 ASP A CA 1
ATOM 872 C C . ASP A 1 118 ? -10.977 -0.392 -9.258 1 97.75 118 ASP A C 1
ATOM 874 O O . ASP A 1 118 ? -11.297 0.783 -9.078 1 97.75 118 ASP A O 1
ATOM 878 N N . ALA A 1 119 ? -10.875 -1.333 -8.273 1 98.38 119 ALA A N 1
ATOM 879 C CA . ALA A 1 119 ? -11.289 -0.913 -6.938 1 98.38 119 ALA A CA 1
ATOM 880 C C . ALA A 1 119 ? -10.656 -1.793 -5.863 1 98.38 119 ALA A C 1
ATOM 882 O O . ALA A 1 119 ? -10.047 -2.818 -6.176 1 98.38 119 ALA A O 1
ATOM 883 N N . CYS A 1 120 ? -10.703 -1.308 -4.684 1 98.69 120 CYS A N 1
ATOM 884 C CA . CYS A 1 120 ? -10.523 -2.191 -3.539 1 98.69 120 CYS A CA 1
ATOM 885 C C . CYS A 1 120 ? -11.75 -2.176 -2.639 1 98.69 120 CYS A C 1
ATOM 887 O O . CYS A 1 120 ? -12.508 -1.203 -2.631 1 98.69 120 CYS A O 1
ATOM 889 N N . GLU A 1 121 ? -11.953 -3.244 -1.977 1 98.81 121 GLU A N 1
ATOM 890 C CA . GLU A 1 121 ? -13.078 -3.418 -1.056 1 98.81 121 GLU A CA 1
ATOM 891 C C . GLU A 1 121 ? -12.594 -3.84 0.329 1 98.81 121 GLU A C 1
ATOM 893 O O . GLU A 1 121 ? -11.703 -4.684 0.45 1 98.81 121 GLU A O 1
ATOM 898 N N . VAL A 1 122 ? -13.156 -3.221 1.31 1 98.81 122 VAL A N 1
ATOM 899 C CA . VAL A 1 122 ? -12.945 -3.623 2.697 1 98.81 122 VAL A CA 1
ATOM 900 C C . VAL A 1 122 ? -14.18 -4.352 3.217 1 98.81 122 VAL A C 1
ATOM 902 O O . VAL A 1 122 ? -15.297 -3.836 3.135 1 98.81 122 VAL A O 1
ATOM 905 N N . ARG A 1 123 ? -13.961 -5.488 3.75 1 98.75 123 ARG A N 1
ATOM 906 C CA . ARG A 1 123 ? -15.086 -6.266 4.273 1 98.75 123 ARG A CA 1
ATOM 907 C C . ARG A 1 123 ? -14.812 -6.719 5.703 1 98.75 123 ARG A C 1
ATOM 909 O O . ARG A 1 123 ? -13.672 -7.02 6.059 1 98.75 123 ARG A O 1
ATOM 916 N N . SER A 1 124 ? -15.883 -6.762 6.465 1 98 124 SER A N 1
ATOM 917 C CA . SER A 1 124 ? -15.82 -7.25 7.84 1 98 124 SER A CA 1
ATOM 918 C C . SER A 1 124 ? -15.672 -8.766 7.879 1 98 124 SER A C 1
ATOM 920 O O . SER A 1 124 ? -15.695 -9.43 6.836 1 98 124 SER A O 1
ATOM 922 N N . ALA A 1 125 ? -15.484 -9.266 9.062 1 97 125 ALA A N 1
ATOM 923 C CA . ALA A 1 125 ? -15.383 -10.711 9.273 1 97 125 ALA A CA 1
ATOM 924 C C . ALA A 1 125 ? -16.656 -11.422 8.828 1 97 125 ALA A C 1
ATOM 926 O O . ALA A 1 125 ? -16.609 -12.578 8.398 1 97 125 ALA A O 1
ATOM 927 N N . SER A 1 126 ? -17.797 -10.703 8.93 1 97.38 126 SER A N 1
ATOM 928 C CA . SER A 1 126 ? -19.078 -11.25 8.484 1 97.38 126 SER A CA 1
ATOM 929 C C . SER A 1 126 ? -19.297 -11 7.004 1 97.38 126 SER A C 1
ATOM 931 O O . SER A 1 126 ? -20.422 -11.172 6.504 1 97.38 126 SER A O 1
ATOM 933 N N . ASN A 1 127 ? -18.312 -10.531 6.34 1 97.19 127 ASN A N 1
ATOM 934 C CA . ASN A 1 127 ? -18.297 -10.328 4.895 1 97.19 127 ASN A CA 1
ATOM 935 C C . ASN A 1 127 ? -19.172 -9.148 4.484 1 97.19 127 ASN A C 1
ATOM 937 O O . ASN A 1 127 ? -19.703 -9.117 3.373 1 97.19 127 ASN A O 1
ATOM 941 N N . GLU A 1 128 ? -19.406 -8.25 5.398 1 97.25 128 GLU A N 1
ATOM 942 C CA . GLU A 1 128 ? -20.125 -7.023 5.066 1 97.25 128 GLU A CA 1
ATOM 943 C C . GLU A 1 128 ? -19.188 -5.988 4.441 1 97.25 128 GLU A C 1
ATOM 945 O O . GLU A 1 128 ? -18.078 -5.762 4.938 1 97.25 128 GLU A O 1
ATOM 950 N N . LEU A 1 129 ? -19.625 -5.371 3.367 1 98.19 129 LEU A N 1
ATOM 951 C CA . LEU A 1 129 ? -18.891 -4.293 2.729 1 98.19 129 LEU A CA 1
ATOM 952 C C . LEU A 1 129 ? -18.906 -3.035 3.592 1 98.19 129 LEU A C 1
ATOM 954 O O . LEU A 1 129 ? -19.969 -2.543 3.959 1 98.19 129 LEU A O 1
ATOM 958 N N . VAL A 1 130 ? -17.688 -2.523 3.867 1 98 130 VAL A N 1
ATOM 959 C CA . VAL A 1 130 ? -17.688 -1.394 4.789 1 98 130 VAL A CA 1
ATOM 960 C C . VAL A 1 130 ? -17.016 -0.187 4.129 1 98 130 VAL A C 1
ATOM 962 O O . VAL A 1 130 ? -17.188 0.949 4.578 1 98 130 VAL A O 1
ATOM 965 N N . ALA A 1 131 ? -16.234 -0.388 3.074 1 98.19 131 ALA A N 1
ATOM 966 C CA . ALA A 1 131 ? -15.594 0.712 2.359 1 98.19 131 ALA A CA 1
ATOM 967 C C . ALA A 1 131 ? -15.164 0.281 0.958 1 98.19 131 ALA A C 1
ATOM 969 O O . ALA A 1 131 ? -14.93 -0.904 0.712 1 98.19 131 ALA A O 1
ATOM 970 N N . ILE A 1 132 ? -15.133 1.234 0.104 1 98.31 132 ILE A N 1
ATOM 971 C CA . ILE A 1 132 ? -14.664 1.035 -1.264 1 98.31 132 ILE A CA 1
ATOM 972 C C . ILE A 1 132 ? -13.617 2.088 -1.61 1 98.31 132 ILE A C 1
ATOM 974 O O . ILE A 1 132 ? -13.758 3.26 -1.249 1 98.31 132 ILE A O 1
ATOM 978 N N . GLY A 1 133 ? -12.523 1.621 -2.152 1 98.25 133 GLY A N 1
ATOM 979 C CA . GLY A 1 133 ? -11.586 2.51 -2.818 1 98.25 133 GLY A CA 1
ATOM 980 C C . GLY A 1 133 ? -11.633 2.402 -4.332 1 98.25 133 GLY A C 1
ATOM 981 O O . GLY A 1 133 ? -11.781 1.307 -4.875 1 98.25 133 GLY A O 1
ATOM 982 N N . ARG A 1 134 ? -11.445 3.51 -4.988 1 97.5 134 ARG A N 1
ATOM 983 C CA . ARG A 1 134 ? -11.414 3.506 -6.449 1 97.5 134 ARG A CA 1
ATOM 984 C C . ARG A 1 134 ? -9.992 3.697 -6.965 1 97.5 134 ARG A C 1
ATOM 986 O O . ARG A 1 134 ? -9.234 4.512 -6.434 1 97.5 134 ARG A O 1
ATOM 993 N N . ALA A 1 135 ? -9.727 2.832 -7.969 1 97.12 135 ALA A N 1
ATOM 994 C CA . ALA A 1 135 ? -8.414 2.967 -8.594 1 97.12 135 ALA A CA 1
ATOM 995 C C . ALA A 1 135 ? -8.305 4.281 -9.367 1 97.12 135 ALA A C 1
ATOM 997 O O . ALA A 1 135 ? -9.203 4.625 -10.141 1 97.12 135 ALA A O 1
ATOM 998 N N . SER A 1 136 ? -7.234 5.027 -9.07 1 93.62 136 SER A N 1
ATOM 999 C CA . SER A 1 136 ? -6.914 6.277 -9.75 1 93.62 136 SER A CA 1
ATOM 1000 C C . SER A 1 136 ? -5.418 6.566 -9.711 1 93.62 136 SER A C 1
ATOM 1002 O O . SER A 1 136 ? -4.828 6.668 -8.633 1 93.62 136 SER A O 1
ATOM 1004 N N . GLY A 1 137 ? -4.809 6.652 -10.883 1 91.62 137 GLY A N 1
ATOM 1005 C CA . GLY A 1 137 ? -3.398 6.988 -10.961 1 91.62 137 GLY A CA 1
ATOM 1006 C C . GLY A 1 137 ? -2.5 5.949 -10.312 1 91.62 137 GLY A C 1
ATOM 1007 O O . GLY A 1 137 ? -1.493 6.293 -9.688 1 91.62 137 GLY A O 1
ATOM 1008 N N . GLY A 1 138 ? -2.83 4.781 -10.289 1 94.75 138 GLY A N 1
ATOM 1009 C CA . GLY A 1 138 ? -2.018 3.719 -9.711 1 94.75 138 GLY A CA 1
ATOM 1010 C C . GLY A 1 138 ? -2.186 3.582 -8.211 1 94.75 138 GLY A C 1
ATOM 1011 O O . GLY A 1 138 ? -1.446 2.836 -7.566 1 94.75 138 GLY A O 1
ATOM 1012 N N . LEU A 1 139 ? -3.158 4.34 -7.715 1 95.94 139 LEU A N 1
ATOM 1013 C CA . LEU A 1 139 ? -3.488 4.312 -6.293 1 95.94 139 LEU A CA 1
ATOM 1014 C C . LEU A 1 139 ? -4.949 3.934 -6.078 1 95.94 139 LEU A C 1
ATOM 1016 O O . LEU A 1 139 ? -5.672 3.67 -7.043 1 95.94 139 LEU A O 1
ATOM 1020 N N . TYR A 1 140 ? -5.336 3.725 -4.848 1 97.62 140 TYR A N 1
ATOM 1021 C CA . TYR A 1 140 ? -6.715 3.418 -4.488 1 97.62 140 TYR A CA 1
ATOM 1022 C C . TYR A 1 140 ? -7.25 4.422 -3.477 1 97.62 140 TYR A C 1
ATOM 1024 O O . TYR A 1 140 ? -6.848 4.41 -2.311 1 97.62 140 TYR A O 1
ATOM 1032 N N . LYS A 1 141 ? -8.172 5.223 -3.945 1 97.12 141 LYS A N 1
ATOM 1033 C CA . LYS A 1 141 ? -8.719 6.312 -3.145 1 97.12 141 LYS A CA 1
ATOM 1034 C C . LYS A 1 141 ? -10.031 5.906 -2.486 1 97.12 141 LYS A C 1
ATOM 1036 O O . LYS A 1 141 ? -10.938 5.395 -3.154 1 97.12 141 LYS A O 1
ATOM 1041 N N . LEU A 1 142 ? -10.117 6.152 -1.216 1 97.69 142 LEU A N 1
ATOM 1042 C CA . LEU A 1 142 ? -11.352 5.859 -0.498 1 97.69 142 LEU A CA 1
ATOM 1043 C C . LEU A 1 142 ? -12.523 6.645 -1.083 1 97.69 142 LEU A C 1
ATOM 1045 O O . LEU A 1 142 ? -12.406 7.852 -1.318 1 97.69 142 LEU A O 1
ATOM 1049 N N . CYS A 1 143 ? -13.609 5.949 -1.316 1 96.06 143 CYS A N 1
ATOM 1050 C CA . CYS A 1 143 ? -14.852 6.621 -1.686 1 96.06 143 CYS A CA 1
ATOM 1051 C C . CYS A 1 143 ? -15.555 7.176 -0.454 1 96.06 143 CYS A C 1
ATOM 1053 O O . CYS A 1 143 ? -15.984 6.414 0.417 1 96.06 143 CYS A O 1
ATOM 1055 N N . VAL A 1 144 ? -15.602 8.43 -0.395 1 93.38 144 VAL A N 1
ATOM 1056 C CA . VAL A 1 144 ? -16.25 9.078 0.746 1 93.38 144 VAL A CA 1
ATOM 1057 C C . VAL A 1 144 ? -17.609 9.641 0.322 1 93.38 144 VAL A C 1
ATOM 1059 O O . VAL A 1 144 ? -17.781 10.062 -0.823 1 93.38 144 VAL A O 1
ATOM 1062 N N . ALA A 1 145 ? -18.578 9.438 1.053 1 87.38 145 ALA A N 1
ATOM 1063 C CA . ALA A 1 145 ? -19.922 9.961 0.786 1 87.38 145 ALA A CA 1
ATOM 1064 C C . ALA A 1 145 ? -19.938 11.484 0.889 1 87.38 145 ALA A C 1
ATOM 1066 O O . ALA A 1 145 ? -19.266 12.062 1.737 1 87.38 145 ALA A O 1
ATOM 1067 N N . ASP A 1 146 ? -19.719 12.047 -0.468 1 62.94 146 ASP A N 1
ATOM 1068 C CA . ASP A 1 146 ? -19.875 13.5 -0.441 1 62.94 146 ASP A CA 1
ATOM 1069 C C . ASP A 1 146 ? -21 13.922 0.49 1 62.94 146 ASP A C 1
ATOM 1071 O O . ASP A 1 146 ? -22.016 13.234 0.591 1 62.94 146 ASP A O 1
ATOM 1075 N N . GLU A 1 147 ? -20.922 14.555 1.573 1 52.09 147 GLU A N 1
ATOM 1076 C CA . GLU A 1 147 ? -22.188 15.281 1.632 1 52.09 147 GLU A CA 1
ATOM 1077 C C . GLU A 1 147 ? -22.641 15.719 0.242 1 52.09 147 GLU A C 1
ATOM 1079 O O . GLU A 1 147 ? -23.703 15.312 -0.23 1 52.09 147 GLU A O 1
ATOM 1084 N N . GLN A 1 148 ? -22.438 16.781 -0.517 1 39.34 148 GLN A N 1
ATOM 1085 C CA . GLN A 1 148 ? -22.812 17.25 -1.843 1 39.34 148 GLN A CA 1
ATOM 1086 C C . GLN A 1 148 ? -21.953 16.609 -2.926 1 39.34 148 GLN A C 1
ATOM 1088 O O . GLN A 1 148 ? -22.156 16.844 -4.117 1 39.34 148 GLN A O 1
ATOM 1093 N N . VAL A 1 149 ? -20.703 16.062 -2.742 1 37.41 149 VAL A N 1
ATOM 1094 C CA . VAL A 1 149 ? -19.797 16 -3.887 1 37.41 149 VAL A CA 1
ATOM 1095 C C . VAL A 1 149 ? -19.812 14.586 -4.469 1 37.41 149 VAL A C 1
ATOM 1097 O O . VAL A 1 149 ? -19.719 13.609 -3.729 1 37.41 149 VAL A O 1
ATOM 1100 N N . THR A 1 150 ? -20.438 14.305 -5.562 1 35.53 150 THR A N 1
ATOM 1101 C CA . THR A 1 150 ? -20.453 13.125 -6.418 1 35.53 150 THR A CA 1
ATOM 1102 C C . THR A 1 150 ? -19.031 12.594 -6.645 1 35.53 150 THR A C 1
ATOM 1104 O O . THR A 1 150 ? -18.094 13.375 -6.777 1 35.53 150 THR A O 1
ATOM 1107 N N . CYS A 1 151 ? -18.609 11.5 -6.059 1 37.59 151 CYS A N 1
ATOM 1108 C CA . CYS A 1 151 ? -17.328 10.82 -6.285 1 37.59 151 CYS A CA 1
ATOM 1109 C C . CYS A 1 151 ? -17.016 10.75 -7.77 1 37.59 151 CYS A C 1
ATOM 1111 O O . CYS A 1 151 ? -17.406 9.805 -8.453 1 37.59 151 CYS A O 1
ATOM 1113 N N . THR A 1 152 ? -17.516 11.883 -8.508 1 33.56 152 THR A N 1
ATOM 1114 C CA . THR A 1 152 ? -17.281 11.719 -9.945 1 33.56 152 THR A CA 1
ATOM 1115 C C . THR A 1 152 ? -15.805 11.539 -10.234 1 33.56 152 THR A C 1
ATOM 1117 O O . THR A 1 152 ? -15.414 10.594 -10.93 1 33.56 152 THR A O 1
ATOM 1120 N N . ALA A 1 153 ? -15.055 12.758 -10.305 1 34.34 153 ALA A N 1
ATOM 1121 C CA . ALA A 1 153 ? -14.07 12.969 -11.367 1 34.34 153 ALA A CA 1
ATOM 1122 C C . ALA A 1 153 ? -12.742 12.305 -11.023 1 34.34 153 ALA A C 1
ATOM 1124 O O . ALA A 1 153 ? -12.312 12.32 -9.867 1 34.34 153 ALA A O 1
ATOM 1125 N N . LYS A 1 154 ? -12.234 11.375 -11.836 1 37.69 154 LYS A N 1
ATOM 1126 C CA . LYS A 1 154 ? -10.875 10.844 -11.961 1 37.69 154 LYS A CA 1
ATOM 1127 C C . LYS A 1 154 ? -9.836 11.938 -11.75 1 37.69 154 LYS A C 1
ATOM 1129 O O . LYS A 1 154 ? -9.602 12.758 -12.633 1 37.69 154 LYS A O 1
ATOM 1134 N N . GLU A 1 155 ? -9.82 12.656 -10.633 1 38.62 155 GLU A N 1
ATOM 1135 C CA . GLU A 1 155 ? -8.648 13.516 -10.578 1 38.62 155 GLU A CA 1
ATOM 1136 C C . GLU A 1 155 ? -7.359 12.703 -10.547 1 38.62 155 GLU A C 1
ATOM 1138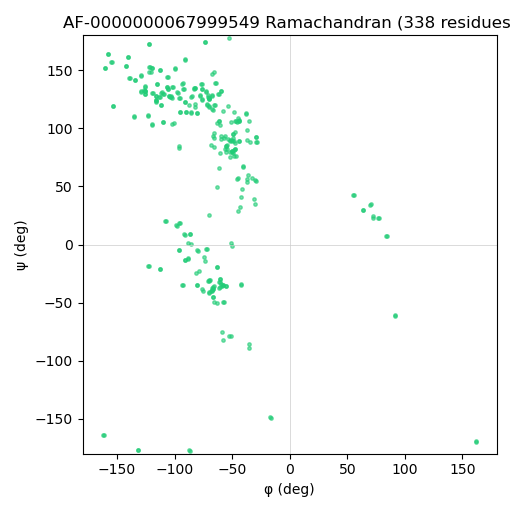 O O . GLU A 1 155 ? -7.242 11.75 -9.773 1 38.62 155 GLU A O 1
ATOM 1143 N N . GLU A 1 156 ? -6.746 12.711 -11.68 1 39.5 156 GLU A N 1
ATOM 1144 C CA . GLU A 1 156 ? -5.434 12.086 -11.828 1 39.5 156 GLU A CA 1
ATOM 1145 C C . GLU A 1 156 ? -4.488 12.516 -10.711 1 39.5 156 GLU A C 1
ATOM 1147 O O . GLU A 1 156 ? -4.234 13.703 -10.531 1 39.5 156 GLU A O 1
ATOM 1152 N N . PHE A 1 157 ? -4.746 11.938 -9.617 1 39.34 157 PHE A N 1
ATOM 1153 C CA . PHE A 1 157 ? -3.721 12.164 -8.602 1 39.34 157 PHE A CA 1
ATOM 1154 C C . PHE A 1 157 ? -2.332 11.891 -9.172 1 39.34 157 PHE A C 1
ATOM 1156 O O . PHE A 1 157 ? -2.088 10.828 -9.75 1 39.34 157 PHE A O 1
ATOM 1163 N N . ASP A 1 158 ? -1.705 12.922 -9.609 1 37.44 158 ASP A N 1
ATOM 1164 C CA . ASP A 1 158 ? -0.335 12.805 -10.102 1 37.44 158 ASP A CA 1
ATOM 1165 C C . ASP A 1 158 ? 0.629 12.477 -8.961 1 37.44 158 ASP A C 1
ATOM 1167 O O . ASP A 1 158 ? 0.941 13.336 -8.141 1 37.44 158 ASP A O 1
ATOM 1171 N N . MET A 1 159 ? 0.732 11.258 -8.703 1 40.12 159 MET A N 1
ATOM 1172 C CA . MET A 1 159 ? 1.655 10.719 -7.707 1 40.12 159 MET A CA 1
ATOM 1173 C C . MET A 1 159 ? 3.014 11.414 -7.797 1 40.12 159 MET A C 1
ATOM 1175 O O . MET A 1 159 ? 3.66 11.648 -6.777 1 40.12 159 MET A O 1
ATOM 1179 N N . GLU A 1 160 ? 3.305 11.734 -9.109 1 40.78 160 GLU A N 1
ATOM 1180 C CA . GLU A 1 160 ? 4.562 12.453 -9.281 1 40.78 160 GLU A CA 1
ATOM 1181 C C . GLU A 1 160 ? 4.547 13.789 -8.539 1 40.78 160 GLU A C 1
ATOM 1183 O O . GLU A 1 160 ? 5.52 14.148 -7.883 1 40.78 160 GLU A O 1
ATOM 1188 N N . LEU A 1 161 ? 3.432 14.312 -8.602 1 41.72 161 LEU A N 1
ATOM 1189 C CA . LEU A 1 161 ? 3.262 15.594 -7.922 1 41.72 161 LEU A CA 1
ATOM 1190 C C . LEU A 1 161 ? 3.307 15.406 -6.406 1 41.72 161 LEU A C 1
ATOM 1192 O O . LEU A 1 161 ? 3.904 16.219 -5.699 1 41.72 161 LEU A O 1
ATOM 1196 N N . TRP A 1 162 ? 2.721 14.43 -5.926 1 42.44 162 TRP A N 1
ATOM 1197 C CA . TRP A 1 162 ? 2.711 14.148 -4.492 1 42.44 162 TRP A CA 1
ATOM 1198 C C . TRP A 1 162 ? 4.121 13.867 -3.984 1 42.44 162 TRP A C 1
ATOM 1200 O O . TRP A 1 162 ? 4.531 14.391 -2.945 1 42.44 162 TRP A O 1
ATOM 1210 N N . HIS A 1 163 ? 4.609 13.055 -4.703 1 43.16 163 HIS A N 1
ATOM 1211 C CA . HIS A 1 163 ? 5.988 12.766 -4.34 1 43.16 163 HIS A CA 1
ATOM 1212 C C . HIS A 1 163 ? 6.832 14.039 -4.309 1 43.16 163 HIS A C 1
ATOM 1214 O O . HIS A 1 163 ? 7.641 14.227 -3.396 1 43.16 163 HIS A O 1
ATOM 1220 N N . ARG A 1 164 ? 6.434 14.867 -5.273 1 39.44 164 ARG A N 1
ATOM 1221 C CA . ARG A 1 164 ? 7.117 16.156 -5.383 1 39.44 164 ARG A CA 1
ATOM 1222 C C . ARG A 1 164 ? 6.824 17.031 -4.172 1 39.44 164 ARG A C 1
ATOM 1224 O O . ARG A 1 164 ? 7.719 17.703 -3.652 1 39.44 164 ARG A O 1
ATOM 1231 N N . ARG A 1 165 ? 5.609 17.047 -3.828 1 38.5 165 ARG A N 1
ATOM 1232 C CA . ARG A 1 165 ? 5.191 17.953 -2.754 1 38.5 165 ARG A CA 1
ATOM 1233 C C . ARG A 1 165 ? 5.797 17.516 -1.42 1 38.5 165 ARG A C 1
ATOM 1235 O O . ARG A 1 165 ? 6.145 18.359 -0.593 1 38.5 165 ARG A O 1
ATOM 1242 N N . ARG A 1 166 ? 5.891 16.344 -1.188 1 38.81 166 ARG A N 1
ATOM 1243 C CA . ARG A 1 166 ? 6.523 15.875 0.038 1 38.81 166 ARG A CA 1
ATOM 1244 C C . ARG A 1 166 ? 7.977 16.328 0.112 1 38.81 166 ARG A C 1
ATOM 1246 O O . ARG A 1 166 ? 8.5 16.594 1.199 1 38.81 166 ARG A O 1
ATOM 1253 N N . GLU A 1 167 ? 8.453 16.391 -1.044 1 36.69 167 GLU A N 1
ATOM 1254 C CA . GLU A 1 167 ? 9.82 16.891 -1.126 1 36.69 167 GLU A CA 1
ATOM 1255 C C . GLU A 1 167 ? 9.875 18.391 -0.794 1 36.69 167 GLU A C 1
ATOM 1257 O O . GLU A 1 167 ? 10.844 18.859 -0.201 1 36.69 167 GLU A O 1
ATOM 1262 N N . GLN A 1 168 ? 8.773 19.047 -1.135 1 33.75 168 GLN A N 1
ATOM 1263 C CA . GLN A 1 168 ? 8.766 20.484 -0.904 1 33.75 168 GLN A CA 1
ATOM 1264 C C . GLN A 1 168 ? 8.562 20.812 0.575 1 33.75 168 GLN A C 1
ATOM 1266 O O . GLN A 1 168 ? 9.062 21.828 1.07 1 33.75 168 GLN A O 1
ATOM 1271 N N . THR A 1 169 ? 7.82 20.172 1.212 1 32.94 169 THR A N 1
ATOM 1272 C CA . THR A 1 169 ? 7.559 20.578 2.588 1 32.94 169 THR A CA 1
ATOM 1273 C C . THR A 1 169 ? 8.75 20.266 3.484 1 32.94 169 THR A C 1
ATOM 1275 O O . THR A 1 169 ? 8.812 20.703 4.633 1 32.94 169 THR A O 1
ATOM 1278 N N . VAL A 1 170 ? 9.609 19.516 3.066 1 31.3 170 VAL A N 1
ATOM 1279 C CA . VAL A 1 170 ? 10.781 19.297 3.906 1 31.3 170 VAL A CA 1
ATOM 1280 C C . VAL A 1 170 ? 11.82 20.391 3.652 1 31.3 170 VAL A C 1
ATOM 1282 O O . VAL A 1 170 ? 12.891 20.391 4.262 1 31.3 170 VAL A O 1
ATOM 1285 N N . ARG A 1 171 ? 11.492 21.359 2.736 1 29.09 171 ARG A N 1
ATOM 1286 C CA . ARG A 1 171 ? 12.367 22.531 2.762 1 29.09 171 ARG A CA 1
ATOM 1287 C C . ARG A 1 171 ? 11.875 23.562 3.76 1 29.09 171 ARG A C 1
ATOM 1289 O O . ARG A 1 171 ? 10.68 23.859 3.816 1 29.09 171 ARG A O 1
ATOM 1296 N N . MET B 1 1 ? 75.125 -27.828 37.594 1 30.84 1 MET B N 1
ATOM 1297 C CA . MET B 1 1 ? 73.688 -27.656 37.562 1 30.84 1 MET B CA 1
ATOM 1298 C C . MET B 1 1 ? 73.188 -27.297 36.156 1 30.84 1 MET B C 1
ATOM 1300 O O . MET B 1 1 ? 73.938 -26.625 35.406 1 30.84 1 MET B O 1
ATOM 1304 N N . LYS B 1 2 ? 72.062 -28.125 35.594 1 32 2 LYS B N 1
ATOM 1305 C CA . LYS B 1 2 ? 71.312 -28.453 34.375 1 32 2 LYS B CA 1
ATOM 1306 C C . LYS B 1 2 ? 70.625 -27.203 33.812 1 32 2 LYS B C 1
ATOM 1308 O O . LYS B 1 2 ? 69.625 -26.781 34.375 1 32 2 LYS B O 1
ATOM 1313 N N . ASN B 1 3 ? 71.312 -26.219 33.344 1 29.59 3 ASN B N 1
ATOM 1314 C CA . ASN B 1 3 ? 70.688 -24.953 32.969 1 29.59 3 ASN B CA 1
ATOM 1315 C C . ASN B 1 3 ? 69.812 -25.094 31.703 1 29.59 3 ASN B C 1
ATOM 1317 O O . ASN B 1 3 ? 70.312 -24.812 30.594 1 29.59 3 ASN B O 1
ATOM 1321 N N . GLU B 1 4 ? 69.312 -26.266 31.422 1 36 4 GLU B N 1
ATOM 1322 C CA . GLU B 1 4 ? 68.688 -26.328 30.094 1 36 4 GLU B CA 1
ATOM 1323 C C . GLU B 1 4 ? 67.562 -25.281 29.938 1 36 4 GLU B C 1
ATOM 1325 O O . GLU B 1 4 ? 66.75 -25.094 30.844 1 36 4 GLU B O 1
ATOM 1330 N N . LYS B 1 5 ? 67.75 -24.266 29.016 1 30.91 5 LYS B N 1
ATOM 1331 C CA . LYS B 1 5 ? 66.938 -23.156 28.562 1 30.91 5 LYS B CA 1
ATOM 1332 C C . LYS B 1 5 ? 65.562 -23.641 28.031 1 30.91 5 LYS B C 1
ATOM 1334 O O . LYS B 1 5 ? 65.5 -24.438 27.094 1 30.91 5 LYS B O 1
ATOM 1339 N N . LYS B 1 6 ? 64.5 -23.719 28.719 1 32.34 6 LYS B N 1
ATOM 1340 C CA . LYS B 1 6 ? 63.156 -24.141 28.344 1 32.34 6 LYS B CA 1
ATOM 1341 C C . LYS B 1 6 ? 62.562 -23.203 27.281 1 32.34 6 LYS B C 1
ATOM 1343 O O . LYS B 1 6 ? 62.281 -22.031 27.562 1 32.34 6 LYS B O 1
ATOM 1348 N N . LYS B 1 7 ? 63.156 -22.812 26.141 1 32.47 7 LYS B N 1
ATOM 1349 C CA . LYS B 1 7 ? 62.438 -21.75 25.484 1 32.47 7 LYS B CA 1
ATOM 1350 C C . LYS B 1 7 ? 60.969 -22.125 25.297 1 32.47 7 LYS B C 1
ATOM 1352 O O . LYS B 1 7 ? 60.625 -23.312 25.219 1 32.47 7 LYS B O 1
ATOM 1357 N N . PRO B 1 8 ? 60 -21.156 24.672 1 34.25 8 PRO B N 1
ATOM 1358 C CA . PRO B 1 8 ? 58.656 -20.562 24.703 1 34.25 8 PRO B CA 1
ATOM 1359 C C . PRO B 1 8 ? 57.625 -21.375 23.906 1 34.25 8 PRO B C 1
ATOM 1361 O O . PRO B 1 8 ? 58 -22 22.891 1 34.25 8 PRO B O 1
ATOM 1364 N N . LYS B 1 9 ? 56.562 -21.875 24.531 1 31.45 9 LYS B N 1
ATOM 1365 C CA . LYS B 1 9 ? 55.344 -22.469 24.016 1 31.45 9 LYS B CA 1
ATOM 1366 C C . LYS B 1 9 ? 54.781 -21.672 22.844 1 31.45 9 LYS B C 1
ATOM 1368 O O . LYS B 1 9 ? 54.781 -20.438 22.875 1 31.45 9 LYS B O 1
ATOM 1373 N N . SER B 1 10 ? 54.906 -22.172 21.609 1 30.17 10 SER B N 1
ATOM 1374 C CA . SER B 1 10 ? 54.281 -21.703 20.359 1 30.17 10 SER B CA 1
ATOM 1375 C C . SER B 1 10 ? 52.781 -21.5 20.531 1 30.17 10 SER B C 1
ATOM 1377 O O . SER B 1 10 ? 52.062 -22.438 20.891 1 30.17 10 SER B O 1
ATOM 1379 N N . ASP B 1 11 ? 52.344 -20.375 21.156 1 31.72 11 ASP B N 1
ATOM 1380 C CA . ASP B 1 11 ? 50.938 -20.047 21.188 1 31.72 11 ASP B CA 1
ATOM 1381 C C . ASP B 1 11 ? 50.312 -20.062 19.781 1 31.72 11 ASP B C 1
ATOM 1383 O O . ASP B 1 11 ? 50.719 -19.266 18.922 1 31.72 11 ASP B O 1
ATOM 1387 N N . THR B 1 12 ? 50.062 -21.281 19.219 1 32.38 12 THR B N 1
ATOM 1388 C CA . THR B 1 12 ? 49.25 -21.375 18.016 1 32.38 12 THR B CA 1
ATOM 1389 C C . THR B 1 12 ? 47.969 -20.562 18.141 1 32.38 12 THR B C 1
ATOM 1391 O O . THR B 1 12 ? 47.156 -20.828 19 1 32.38 12 THR B O 1
ATOM 1394 N N . HIS B 1 13 ? 48 -19.188 17.891 1 34.5 13 HIS B N 1
ATOM 1395 C CA . HIS B 1 13 ? 46.781 -18.406 17.719 1 34.5 13 HIS B CA 1
ATOM 1396 C C . HIS B 1 13 ? 45.906 -18.984 16.641 1 34.5 13 HIS B C 1
ATOM 1398 O O . HIS B 1 13 ? 46.312 -19.125 15.484 1 34.5 13 HIS B O 1
ATOM 1404 N N . ALA B 1 14 ? 45.031 -19.969 16.938 1 33.31 14 ALA B N 1
ATOM 1405 C CA . ALA B 1 14 ? 43.969 -20.344 16.047 1 33.31 14 ALA B CA 1
ATOM 1406 C C . ALA B 1 14 ? 43.188 -19.125 15.562 1 33.31 14 ALA B C 1
ATOM 1408 O O . ALA B 1 14 ? 42.656 -18.344 16.375 1 33.31 14 ALA B O 1
ATOM 1409 N N . ALA B 1 15 ? 43.594 -18.562 14.438 1 35.78 15 ALA B N 1
ATOM 1410 C CA . ALA B 1 15 ? 42.812 -17.531 13.789 1 35.78 15 ALA B CA 1
ATOM 1411 C C . ALA B 1 15 ? 41.375 -18.016 13.562 1 35.78 15 ALA B C 1
ATOM 1413 O O . ALA B 1 15 ? 41.156 -19.047 12.898 1 35.78 15 ALA B O 1
ATOM 1414 N N . PHE B 1 16 ? 40.406 -17.812 14.469 1 34.5 16 PHE B N 1
ATOM 1415 C CA . PHE B 1 16 ? 39 -17.969 14.172 1 34.5 16 PHE B CA 1
ATOM 1416 C C . PHE B 1 16 ? 38.625 -17.203 12.914 1 34.5 16 PHE B C 1
ATOM 1418 O O . PHE B 1 16 ? 38.625 -15.969 12.898 1 34.5 16 PHE B O 1
ATOM 1425 N N . THR B 1 17 ? 38.906 -17.75 11.781 1 34.31 17 THR B N 1
ATOM 1426 C CA . THR B 1 17 ? 38.281 -17.156 10.602 1 34.31 17 THR B CA 1
ATOM 1427 C C . THR B 1 17 ? 36.75 -17.125 10.766 1 34.31 17 THR B C 1
ATOM 1429 O O . THR B 1 17 ? 36.125 -18.156 11.008 1 34.31 17 THR B O 1
ATOM 1432 N N . VAL B 1 18 ? 36.219 -16.156 11.383 1 33.31 18 VAL B N 1
ATOM 1433 C CA . VAL B 1 18 ? 34.781 -15.93 11.227 1 33.31 18 VAL B CA 1
ATOM 1434 C C . VAL B 1 18 ? 34.406 -15.969 9.75 1 33.31 18 VAL B C 1
ATOM 1436 O O . VAL B 1 18 ? 34.875 -15.164 8.953 1 33.31 18 VAL B O 1
ATOM 1439 N N . SER B 1 19 ? 34.25 -17.141 9.227 1 34.5 19 SER B N 1
ATOM 1440 C CA . SER B 1 19 ? 33.594 -17.156 7.922 1 34.5 19 SER B CA 1
ATOM 1441 C C . SER B 1 19 ? 32.375 -16.219 7.906 1 34.5 19 SER B C 1
ATOM 1443 O O . SER B 1 19 ? 31.516 -16.312 8.781 1 34.5 19 SER B O 1
ATOM 1445 N N . GLU B 1 20 ? 32.594 -15 7.574 1 34.44 20 GLU B N 1
ATOM 1446 C CA . GLU B 1 20 ? 31.391 -14.219 7.223 1 34.44 20 GLU B CA 1
ATOM 1447 C C . GLU B 1 20 ? 30.422 -15.047 6.391 1 34.44 20 GLU B C 1
ATOM 1449 O O . GLU B 1 20 ? 30.75 -15.484 5.285 1 34.44 20 GLU B O 1
ATOM 1454 N N . SER B 1 21 ? 29.844 -16.047 6.977 1 35.12 21 SER B N 1
ATOM 1455 C CA . SER B 1 21 ? 28.703 -16.531 6.219 1 35.12 21 SER B CA 1
ATOM 1456 C C . SER B 1 21 ? 28.047 -15.422 5.402 1 35.12 21 SER B C 1
ATOM 1458 O O . SER B 1 21 ? 27.844 -14.312 5.906 1 35.12 21 SER B O 1
ATOM 1460 N N . SER B 1 22 ? 28.438 -15.258 4.211 1 38.16 22 SER B N 1
ATOM 1461 C CA . SER B 1 22 ? 27.734 -14.359 3.305 1 38.16 22 SER B CA 1
ATOM 1462 C C . SER B 1 22 ? 26.25 -14.289 3.645 1 38.16 22 SER B C 1
ATOM 1464 O O . SER B 1 22 ? 25.516 -15.25 3.42 1 38.16 22 SER B O 1
ATOM 1466 N N . ASN B 1 23 ? 25.828 -13.977 4.816 1 38.91 23 ASN B N 1
ATOM 1467 C CA . ASN B 1 23 ? 24.422 -13.641 5.078 1 38.91 23 ASN B CA 1
ATOM 1468 C C . ASN B 1 23 ? 23.781 -12.953 3.881 1 38.91 23 ASN B C 1
ATOM 1470 O O . ASN B 1 23 ? 24.062 -11.781 3.607 1 38.91 23 ASN B O 1
ATOM 1474 N N . LYS B 1 24 ? 23.812 -13.602 2.801 1 44.31 24 LYS B N 1
ATOM 1475 C CA . LYS B 1 24 ? 23.062 -13.062 1.667 1 44.31 24 LYS B CA 1
ATOM 1476 C C . LYS B 1 24 ? 21.859 -12.258 2.137 1 44.31 24 LYS B C 1
ATOM 1478 O O . LYS B 1 24 ? 21.016 -12.766 2.881 1 44.31 24 LYS B O 1
ATOM 1483 N N . ARG B 1 25 ? 22.062 -11.008 2.381 1 49.47 25 ARG B N 1
ATOM 1484 C CA . ARG B 1 25 ? 20.953 -10.109 2.674 1 49.47 25 ARG B CA 1
ATOM 1485 C C . ARG B 1 25 ? 19.703 -10.492 1.873 1 49.47 25 ARG B C 1
ATOM 1487 O O . ARG B 1 25 ? 19.781 -10.648 0.651 1 49.47 25 ARG B O 1
ATOM 1494 N N . GLU B 1 26 ? 18.938 -11.344 2.428 1 59.97 26 GLU B N 1
ATOM 1495 C CA . GLU B 1 26 ? 17.688 -11.727 1.784 1 59.97 26 GLU B CA 1
ATOM 1496 C C . GLU B 1 26 ? 16.953 -10.5 1.254 1 59.97 26 GLU B C 1
ATOM 1498 O O . GLU B 1 26 ? 16.719 -9.539 1.992 1 59.97 26 GLU B O 1
ATOM 1503 N N . VAL B 1 27 ? 16.984 -10.367 -0.077 1 76.88 27 VAL B N 1
ATOM 1504 C CA . VAL B 1 27 ? 16.219 -9.312 -0.741 1 76.88 27 VAL B CA 1
ATOM 1505 C C . VAL B 1 27 ? 14.734 -9.508 -0.476 1 76.88 27 VAL B C 1
ATOM 1507 O O . VAL B 1 27 ? 14.172 -10.555 -0.81 1 76.88 27 VAL B O 1
ATOM 1510 N N . SER B 1 28 ? 14.148 -8.688 0.375 1 90.06 28 SER B N 1
ATOM 1511 C CA . SER B 1 28 ? 12.727 -8.789 0.698 1 90.06 28 SER B CA 1
ATOM 1512 C C . SER B 1 28 ? 11.891 -7.875 -0.187 1 90.06 28 SER B C 1
ATOM 1514 O O . SER B 1 28 ? 12.359 -6.809 -0.598 1 90.06 28 SER B O 1
ATOM 1516 N N . TRP B 1 29 ? 10.773 -8.398 -0.626 1 94.94 29 TRP B N 1
ATOM 1517 C CA . TRP B 1 29 ? 9.797 -7.641 -1.409 1 94.94 29 TRP B CA 1
ATOM 1518 C C . TRP B 1 29 ? 8.523 -7.406 -0.61 1 94.94 29 TRP B C 1
ATOM 1520 O O . TRP B 1 29 ? 7.965 -8.336 -0.026 1 94.94 29 TRP B O 1
ATOM 1530 N N . ILE B 1 30 ? 8.047 -6.117 -0.583 1 95.88 30 ILE B N 1
ATOM 1531 C CA . ILE B 1 30 ? 6.859 -5.727 0.169 1 95.88 30 ILE B CA 1
ATOM 1532 C C . ILE B 1 30 ? 5.727 -5.391 -0.796 1 95.88 30 ILE B C 1
ATOM 1534 O O . ILE B 1 30 ? 5.93 -4.668 -1.774 1 95.88 30 ILE B O 1
ATOM 1538 N N . PHE B 1 31 ? 4.551 -5.992 -0.54 1 98.5 31 PHE B N 1
ATOM 1539 C CA . PHE B 1 31 ? 3.369 -5.562 -1.276 1 98.5 31 PHE B CA 1
ATOM 1540 C C . PHE B 1 31 ? 2.943 -4.164 -0.845 1 98.5 31 PHE B C 1
ATOM 1542 O O . PHE B 1 31 ? 2.768 -3.902 0.347 1 98.5 31 PHE B O 1
ATOM 1549 N N . ASP B 1 32 ? 2.83 -3.277 -1.82 1 95.44 32 ASP B N 1
ATOM 1550 C CA . ASP B 1 32 ? 2.555 -1.879 -1.507 1 95.44 32 ASP B CA 1
ATOM 1551 C C . ASP B 1 32 ? 1.481 -1.311 -2.432 1 95.44 32 ASP B C 1
ATOM 1553 O O . ASP B 1 32 ? 1.742 -1.048 -3.607 1 95.44 32 ASP B O 1
ATOM 1557 N N . SER B 1 33 ? 0.261 -1.044 -1.874 1 98.06 33 SER B N 1
ATOM 1558 C CA . SER B 1 33 ? -0.837 -0.477 -2.648 1 98.06 33 SER B CA 1
ATOM 1559 C C . SER B 1 33 ? -0.672 1.029 -2.82 1 98.06 33 SER B C 1
ATOM 1561 O O . SER B 1 33 ? -1.438 1.663 -3.549 1 98.06 33 SER B O 1
ATOM 1563 N N . GLY B 1 34 ? 0.365 1.636 -2.166 1 93.38 34 GLY B N 1
ATOM 1564 C CA . GLY B 1 34 ? 0.694 3.041 -2.338 1 93.38 34 GLY B CA 1
ATOM 1565 C C . GLY B 1 34 ? 1.787 3.277 -3.363 1 93.38 34 GLY B C 1
ATOM 1566 O O . GLY B 1 34 ? 2.125 4.422 -3.666 1 93.38 34 GLY B O 1
ATOM 1567 N N . ALA B 1 35 ? 2.34 2.221 -3.861 1 92.12 35 ALA B N 1
ATOM 1568 C CA . ALA B 1 35 ? 3.363 2.328 -4.898 1 92.12 35 ALA B CA 1
ATOM 1569 C C . ALA B 1 35 ? 2.744 2.264 -6.289 1 92.12 35 ALA B C 1
ATOM 1571 O O . ALA B 1 35 ? 1.986 1.341 -6.598 1 92.12 35 ALA B O 1
ATOM 1572 N N . THR B 1 36 ? 3.146 3.15 -7.164 1 93.06 36 THR B N 1
ATOM 1573 C CA . THR B 1 36 ? 2.564 3.215 -8.5 1 93.06 36 THR B CA 1
ATOM 1574 C C . THR B 1 36 ? 3.354 2.348 -9.477 1 93.06 36 THR B C 1
ATOM 1576 O O . THR B 1 36 ? 2.906 2.102 -10.594 1 93.06 36 THR B O 1
ATOM 1579 N N . SER B 1 37 ? 4.52 1.945 -9.047 1 94.06 37 SER B N 1
ATOM 1580 C CA . SER B 1 37 ? 5.379 1.061 -9.82 1 94.06 37 SER B CA 1
ATOM 1581 C C . SER B 1 37 ? 6.094 0.052 -8.93 1 94.06 37 SER B C 1
ATOM 1583 O O . SER B 1 37 ? 6.25 0.282 -7.727 1 94.06 37 SER B O 1
ATOM 1585 N N . HIS B 1 38 ? 6.43 -1.08 -9.547 1 96.94 38 HIS B N 1
ATOM 1586 C CA . HIS B 1 38 ? 7.402 -1.917 -8.852 1 96.94 38 HIS B CA 1
ATOM 1587 C C . HIS B 1 38 ? 8.75 -1.213 -8.734 1 96.94 38 HIS B C 1
ATOM 1589 O O . HIS B 1 38 ? 9.195 -0.56 -9.68 1 96.94 38 HIS B O 1
ATOM 1595 N N . MET B 1 39 ? 9.359 -1.337 -7.602 1 92.88 39 MET B N 1
ATOM 1596 C CA . MET B 1 39 ? 10.633 -0.656 -7.375 1 92.88 39 MET B CA 1
ATOM 1597 C C . MET B 1 39 ? 11.609 -1.559 -6.629 1 92.88 39 MET B C 1
ATOM 1599 O O . MET B 1 39 ? 11.203 -2.334 -5.758 1 92.88 39 MET B O 1
ATOM 1603 N N . CYS B 1 40 ? 12.812 -1.447 -6.992 1 93.12 40 CYS B N 1
ATOM 1604 C CA . CYS B 1 40 ? 13.828 -2.211 -6.285 1 93.12 40 CYS B CA 1
ATOM 1605 C C . CYS B 1 40 ? 15.094 -1.384 -6.094 1 93.12 40 CYS B C 1
ATOM 1607 O O . CYS B 1 40 ? 15.25 -0.326 -6.711 1 93.12 40 CYS B O 1
ATOM 1609 N N . ASN B 1 41 ? 15.859 -1.832 -5.176 1 88.5 41 ASN B N 1
ATOM 1610 C CA . ASN B 1 41 ? 17.141 -1.157 -4.941 1 88.5 41 ASN B CA 1
ATOM 1611 C C . ASN B 1 41 ? 18.234 -1.706 -5.844 1 88.5 41 ASN B C 1
ATOM 1613 O O . ASN B 1 41 ? 17.969 -2.527 -6.723 1 88.5 41 ASN B O 1
ATOM 1617 N N . GLY B 1 42 ? 19.438 -1.166 -5.633 1 84.06 42 GLY B N 1
ATOM 1618 C CA . GLY B 1 42 ? 20.547 -1.477 -6.516 1 84.06 42 GLY B CA 1
ATOM 1619 C C . GLY B 1 42 ? 21.078 -2.887 -6.336 1 84.06 42 GLY B C 1
ATOM 1620 O O . GLY B 1 42 ? 21.891 -3.361 -7.141 1 84.06 42 GLY B O 1
ATOM 1621 N N . GLU B 1 43 ? 20.547 -3.623 -5.379 1 86.19 43 GLU B N 1
ATOM 1622 C CA . GLU B 1 43 ? 21.016 -4.98 -5.113 1 86.19 43 GLU B CA 1
ATOM 1623 C C . GLU B 1 43 ? 20.266 -6 -5.973 1 86.19 43 GLU B C 1
ATOM 1625 O O . GLU B 1 43 ? 20.688 -7.152 -6.082 1 86.19 43 GLU B O 1
ATOM 1630 N N . VAL B 1 44 ? 19.203 -5.59 -6.582 1 91.44 44 VAL B N 1
ATOM 1631 C CA . VAL B 1 44 ? 18.391 -6.492 -7.395 1 91.44 44 VAL B CA 1
ATOM 1632 C C . VAL B 1 44 ? 18.812 -6.383 -8.859 1 91.44 44 VAL B C 1
ATOM 1634 O O . VAL B 1 44 ? 18.891 -5.281 -9.406 1 91.44 44 VAL B O 1
ATOM 1637 N N . ALA B 1 45 ? 19.125 -7.531 -9.422 1 91.5 45 ALA B N 1
ATOM 1638 C CA . ALA B 1 45 ? 19.453 -7.566 -10.844 1 91.5 45 ALA B CA 1
ATOM 1639 C C . ALA B 1 45 ? 18.203 -7.465 -11.703 1 91.5 45 ALA B C 1
ATOM 1641 O O . ALA B 1 45 ? 17.219 -8.172 -11.461 1 91.5 45 ALA B O 1
ATOM 1642 N N . LEU B 1 46 ? 18.297 -6.59 -12.734 1 95.38 46 LEU B N 1
ATOM 1643 C CA . LEU B 1 46 ? 17.188 -6.41 -13.672 1 95.38 46 LEU B CA 1
ATOM 1644 C C . LEU B 1 46 ? 17.469 -7.133 -14.984 1 95.38 46 LEU B C 1
ATOM 1646 O O . LEU B 1 46 ? 18.562 -7.02 -15.539 1 95.38 46 LEU B O 1
ATOM 1650 N N . ASP B 1 47 ? 16.531 -7.93 -15.352 1 96 47 ASP B N 1
ATOM 1651 C CA . ASP B 1 47 ? 16.578 -8.477 -16.703 1 96 47 ASP B CA 1
ATOM 1652 C C . ASP B 1 47 ? 16.109 -7.449 -17.734 1 96 47 ASP B C 1
ATOM 1654 O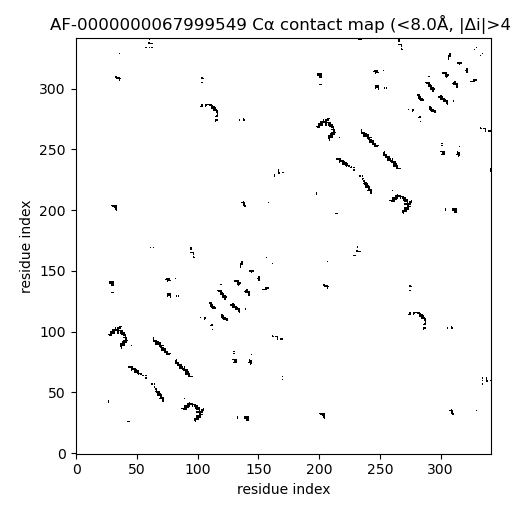 O . ASP B 1 47 ? 15.086 -6.797 -17.547 1 96 47 ASP B O 1
ATOM 1658 N N . GLY B 1 48 ? 16.984 -7.23 -18.812 1 95.75 48 GLY B N 1
ATOM 1659 C CA . GLY B 1 48 ? 16.609 -6.273 -19.859 1 95.75 48 GLY B CA 1
ATOM 1660 C C . GLY B 1 48 ? 16.641 -4.836 -19.375 1 95.75 48 GLY B C 1
ATOM 1661 O O . GLY B 1 48 ? 15.797 -4.027 -19.766 1 95.75 48 GLY B O 1
ATOM 1662 N N . ALA B 1 49 ? 17.547 -4.551 -18.531 1 92.75 49 ALA B N 1
ATOM 1663 C CA . ALA B 1 49 ? 17.641 -3.219 -17.938 1 92.75 49 ALA B CA 1
ATOM 1664 C C . ALA B 1 49 ? 17.906 -2.16 -19.016 1 92.75 49 ALA B C 1
ATOM 1666 O O . ALA B 1 49 ? 18.734 -2.369 -19.891 1 92.75 49 ALA B O 1
ATOM 1667 N N . LYS B 1 50 ? 17.078 -1.09 -18.984 1 92.44 50 LYS B N 1
ATOM 1668 C CA . LYS B 1 50 ? 17.312 0.115 -19.766 1 92.44 50 LYS B CA 1
ATOM 1669 C C . LYS B 1 50 ? 17.625 1.309 -18.875 1 92.44 50 LYS B C 1
ATOM 1671 O O . LYS B 1 50 ? 16.891 1.585 -17.922 1 92.44 50 LYS B O 1
ATOM 1676 N N . ASP B 1 51 ? 18.719 1.864 -19.234 1 87.38 51 ASP B N 1
ATOM 1677 C CA . ASP B 1 51 ? 19.094 3.051 -18.469 1 87.38 51 ASP B CA 1
ATOM 1678 C C . ASP B 1 51 ? 18.109 4.199 -18.734 1 87.38 51 ASP B C 1
ATOM 1680 O O . ASP B 1 51 ? 17.703 4.422 -19.875 1 87.38 51 ASP B O 1
ATOM 1684 N N . VAL B 1 52 ? 17.484 4.555 -17.781 1 77.31 52 VAL B N 1
ATOM 1685 C CA . VAL B 1 52 ? 16.594 5.703 -17.922 1 77.31 52 VAL B CA 1
ATOM 1686 C C . VAL B 1 52 ? 17.312 6.973 -17.453 1 77.31 52 VAL B C 1
ATOM 1688 O O . VAL B 1 52 ? 17.984 6.969 -16.422 1 77.31 52 VAL B O 1
ATOM 1691 N N . GLN B 1 53 ? 18.172 7.625 -18.406 1 61.59 53 GLN B N 1
ATOM 1692 C CA . GLN B 1 53 ? 18.734 8.93 -18.062 1 61.59 53 GLN B CA 1
ATOM 1693 C C . GLN B 1 53 ? 17.641 9.891 -17.578 1 61.59 53 GLN B C 1
ATOM 1695 O O . GLN B 1 53 ? 17.719 11.094 -17.828 1 61.59 53 GLN B O 1
ATOM 1700 N N . GLN B 1 54 ? 16.625 9.391 -17.609 1 50.09 54 GLN B N 1
ATOM 1701 C CA . GLN B 1 54 ? 15.602 10.383 -17.297 1 50.09 54 GLN B CA 1
ATOM 1702 C C . GLN B 1 54 ? 15.852 11.047 -15.953 1 50.09 54 GLN B C 1
ATOM 1704 O O . GLN B 1 54 ? 16 10.359 -14.938 1 50.09 54 GLN B O 1
ATOM 1709 N N . GLN B 1 55 ? 16.797 12.062 -16.188 1 42.34 55 GLN B N 1
ATOM 1710 C CA . GLN B 1 55 ? 16.828 12.953 -15.023 1 42.34 55 GLN B CA 1
ATOM 1711 C C . GLN B 1 55 ? 15.422 13.227 -14.5 1 42.34 55 GLN B C 1
ATOM 1713 O O . GLN B 1 55 ? 14.578 13.758 -15.219 1 42.34 55 GLN B O 1
ATOM 1718 N N . SER B 1 56 ? 14.617 12.305 -14.32 1 37.84 56 SER B N 1
ATOM 1719 C CA . SER B 1 56 ? 13.406 12.922 -13.781 1 37.84 56 SER B CA 1
ATOM 1720 C C . SER B 1 56 ? 13.75 14.062 -12.828 1 37.84 56 SER B C 1
ATOM 1722 O O . SER B 1 56 ? 14.648 13.945 -12 1 37.84 56 SER B O 1
ATOM 1724 N N . SER B 1 57 ? 13.625 15.227 -13.57 1 33.22 57 SER B N 1
ATOM 1725 C CA . SER B 1 57 ? 13.844 16.5 -12.891 1 33.22 57 SER B CA 1
ATOM 1726 C C . SER B 1 57 ? 13.43 16.422 -11.422 1 33.22 57 SER B C 1
ATOM 1728 O O . SER B 1 57 ? 12.234 16.422 -11.109 1 33.22 57 SER B O 1
ATOM 1730 N N . VAL B 1 58 ? 13.656 15.391 -10.742 1 33.41 58 VAL B N 1
ATOM 1731 C CA . VAL B 1 58 ? 13.133 15.648 -9.398 1 33.41 58 VAL B CA 1
ATOM 1732 C C . VAL B 1 58 ? 13.836 16.859 -8.797 1 33.41 58 VAL B C 1
ATOM 1734 O O . VAL B 1 58 ? 15.062 16.953 -8.812 1 33.41 58 VAL B O 1
ATOM 1737 N N . ALA B 1 59 ? 13.328 17.984 -8.914 1 31.25 59 ALA B N 1
ATOM 1738 C CA . ALA B 1 59 ? 13.719 19.203 -8.203 1 31.25 59 ALA B CA 1
ATOM 1739 C C . ALA B 1 59 ? 14.57 18.859 -6.977 1 31.25 59 ALA B C 1
ATOM 1741 O O . ALA B 1 59 ? 14.641 17.703 -6.562 1 31.25 59 ALA B O 1
ATOM 1742 N N . ASN B 1 60 ? 14.453 19.688 -5.938 1 33.25 60 ASN B N 1
ATOM 1743 C CA . ASN B 1 60 ? 15.336 19.828 -4.781 1 33.25 60 ASN B CA 1
ATO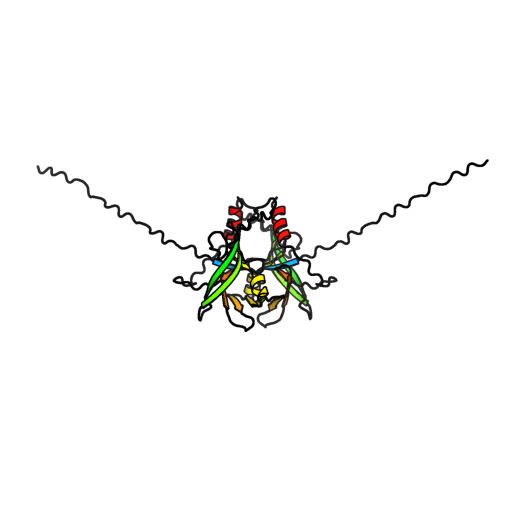M 1744 C C . ASN B 1 60 ? 15.609 18.484 -4.117 1 33.25 60 ASN B C 1
ATOM 1746 O O . ASN B 1 60 ? 16.688 18.281 -3.541 1 33.25 60 ASN B O 1
ATOM 1750 N N . ASN B 1 61 ? 14.5 18.016 -3.246 1 35.91 61 ASN B N 1
ATOM 1751 C CA . ASN B 1 61 ? 14.438 17.078 -2.137 1 35.91 61 ASN B CA 1
ATOM 1752 C C . ASN B 1 61 ? 14.75 15.648 -2.596 1 35.91 61 ASN B C 1
ATOM 1754 O O . ASN B 1 61 ? 14.578 15.32 -3.77 1 35.91 61 ASN B O 1
ATOM 1758 N N . ALA B 1 62 ? 15.375 14.609 -1.852 1 39.84 62 ALA B N 1
ATOM 1759 C CA . ALA B 1 62 ? 16.047 13.352 -2.174 1 39.84 62 ALA B CA 1
ATOM 1760 C C . ALA B 1 62 ? 15.258 12.547 -3.193 1 39.84 62 ALA B C 1
ATOM 1762 O O . ALA B 1 62 ? 14.25 11.922 -2.85 1 39.84 62 ALA B O 1
ATOM 1763 N N . VAL B 1 63 ? 14.953 13.133 -4.387 1 44.41 63 VAL B N 1
ATOM 1764 C CA . VAL B 1 63 ? 14.352 12.375 -5.477 1 44.41 63 VAL B CA 1
ATOM 1765 C C . VAL B 1 63 ? 15.117 11.07 -5.695 1 44.41 63 VAL B C 1
ATOM 1767 O O . VAL B 1 63 ? 16.328 11.094 -5.91 1 44.41 63 VAL B O 1
ATOM 1770 N N . SER B 1 64 ? 14.719 10.164 -5.043 1 59.06 64 SER B N 1
ATOM 1771 C CA . SER B 1 64 ? 15.32 8.906 -5.473 1 59.06 64 SER B CA 1
ATOM 1772 C C . SER B 1 64 ? 15.25 8.75 -6.988 1 59.06 64 SER B C 1
ATOM 1774 O O . SER B 1 64 ? 14.195 8.977 -7.59 1 59.06 64 SER B O 1
ATOM 1776 N N . LYS B 1 65 ? 16.375 8.914 -7.664 1 73.62 65 LYS B N 1
ATOM 1777 C CA . LYS B 1 65 ? 16.547 8.82 -9.109 1 73.62 65 LYS B CA 1
ATOM 1778 C C . LYS B 1 65 ? 16.391 7.375 -9.586 1 73.62 65 LYS B C 1
ATOM 1780 O O . LYS B 1 65 ? 17.016 6.469 -9.039 1 73.62 65 LYS B O 1
ATOM 1785 N N . VAL B 1 66 ? 15.383 7.258 -10.414 1 84.44 66 VAL B N 1
ATOM 1786 C CA . VAL B 1 66 ? 15.305 5.98 -11.117 1 84.44 66 VAL B CA 1
ATOM 1787 C C . VAL B 1 66 ? 16.5 5.828 -12.047 1 84.44 66 VAL B C 1
ATOM 1789 O O . VAL B 1 66 ? 16.719 6.656 -12.938 1 84.44 66 VAL B O 1
ATOM 1792 N N . GLU B 1 67 ? 17.266 4.852 -11.859 1 89.25 67 GLU B N 1
ATOM 1793 C CA . GLU B 1 67 ? 18.484 4.66 -12.648 1 89.25 67 GLU B CA 1
ATOM 1794 C C . GLU B 1 67 ? 18.219 3.76 -13.859 1 89.25 67 GLU B C 1
ATOM 1796 O O . GLU B 1 67 ? 18.844 3.926 -14.906 1 89.25 67 GLU B O 1
ATOM 1801 N N . ALA B 1 68 ? 17.391 2.863 -13.672 1 93.56 68 ALA B N 1
ATOM 1802 C CA . ALA B 1 68 ? 17.125 1.881 -14.719 1 93.56 68 ALA B CA 1
ATOM 1803 C C . ALA B 1 68 ? 15.727 1.282 -14.562 1 93.56 68 ALA B C 1
ATOM 1805 O O . ALA B 1 68 ? 15.102 1.409 -13.508 1 93.56 68 ALA B O 1
ATOM 1806 N N . VAL B 1 69 ? 15.211 0.778 -15.633 1 95.94 69 VAL B N 1
ATOM 1807 C CA . VAL B 1 69 ? 13.953 0.036 -15.656 1 95.94 69 VAL B CA 1
ATOM 1808 C C . VAL B 1 69 ? 14.172 -1.323 -16.312 1 95.94 69 VAL B C 1
ATOM 1810 O O . VAL B 1 69 ? 14.852 -1.423 -17.344 1 95.94 69 VAL B O 1
ATOM 1813 N N . GLY B 1 70 ? 13.695 -2.352 -15.68 1 97.12 70 GLY B N 1
ATOM 1814 C CA . GLY B 1 70 ? 13.805 -3.703 -16.203 1 97.12 70 GLY B CA 1
ATOM 1815 C C . GLY B 1 70 ? 12.828 -4.672 -15.562 1 97.12 70 GLY B C 1
ATOM 1816 O O . GLY B 1 70 ? 11.781 -4.258 -15.055 1 97.12 70 GLY B O 1
ATOM 1817 N N . ASN B 1 71 ? 13.109 -5.977 -15.758 1 97.94 71 ASN B N 1
ATOM 1818 C CA . ASN B 1 71 ? 12.234 -7.02 -15.234 1 97.94 71 ASN B CA 1
ATOM 1819 C C . ASN B 1 71 ? 12.914 -7.824 -14.133 1 97.94 71 ASN B C 1
ATOM 1821 O O . ASN B 1 71 ? 14.141 -7.926 -14.102 1 97.94 71 ASN B O 1
ATOM 1825 N N . VAL B 1 72 ? 12.148 -8.328 -13.219 1 97.06 72 VAL B N 1
ATOM 1826 C CA . VAL B 1 72 ? 12.641 -9.203 -12.164 1 97.06 72 VAL B CA 1
ATOM 1827 C C . VAL B 1 72 ? 11.828 -10.492 -12.141 1 97.06 72 VAL B C 1
ATOM 1829 O O . VAL B 1 72 ? 10.594 -10.461 -12.203 1 97.06 72 VAL B O 1
ATOM 1832 N N . LYS B 1 73 ? 12.477 -11.602 -12.078 1 95.69 73 LYS B N 1
ATOM 1833 C CA . LYS B 1 73 ? 11.836 -12.898 -11.906 1 95.69 73 LYS B CA 1
ATOM 1834 C C . LYS B 1 73 ? 11.992 -13.398 -10.477 1 95.69 73 LYS B C 1
ATOM 1836 O O . LYS B 1 73 ? 13.094 -13.406 -9.93 1 95.69 73 LYS B O 1
ATOM 1841 N N . LEU B 1 74 ? 10.883 -13.719 -9.938 1 94.31 74 LEU B N 1
ATOM 1842 C CA . LEU B 1 74 ? 10.852 -14.266 -8.586 1 94.31 74 LEU B CA 1
ATOM 1843 C C . LEU B 1 74 ? 10.188 -15.641 -8.562 1 94.31 74 LEU B C 1
ATOM 1845 O O . LEU B 1 74 ? 9.406 -15.961 -9.453 1 94.31 74 LEU B O 1
ATOM 1849 N N . LYS B 1 75 ? 10.609 -16.391 -7.574 1 94.88 75 LYS B N 1
ATOM 1850 C CA . LYS B 1 75 ? 9.953 -17.672 -7.309 1 94.88 75 LYS B CA 1
ATOM 1851 C C . LYS B 1 75 ? 9.156 -17.609 -6.012 1 94.88 75 LYS B C 1
ATOM 1853 O O . LYS B 1 75 ? 9.727 -17.688 -4.922 1 94.88 75 LYS B O 1
ATOM 1858 N N . ALA B 1 76 ? 7.887 -17.531 -6.16 1 96.62 76 ALA B N 1
ATOM 1859 C CA . ALA B 1 76 ? 7.004 -17.406 -5.004 1 96.62 76 ALA B CA 1
ATOM 1860 C C . ALA B 1 76 ? 6.715 -18.766 -4.375 1 96.62 76 ALA B C 1
ATOM 1862 O O . ALA B 1 76 ? 6.492 -19.75 -5.086 1 96.62 76 ALA B O 1
ATOM 1863 N N . ASP B 1 77 ? 6.801 -18.812 -3.072 1 95.81 77 ASP B N 1
ATOM 1864 C CA . ASP B 1 77 ? 6.34 -19.953 -2.301 1 95.81 77 ASP B CA 1
ATOM 1865 C C . ASP B 1 77 ? 4.848 -19.844 -1.984 1 95.81 77 ASP B C 1
ATOM 1867 O O . ASP B 1 77 ? 4.434 -18.969 -1.23 1 95.81 77 ASP B O 1
ATOM 1871 N N . ILE B 1 78 ? 4.062 -20.75 -2.559 1 95.75 78 ILE B N 1
ATOM 1872 C CA . ILE B 1 78 ? 2.623 -20.641 -2.367 1 95.75 78 ILE B CA 1
ATOM 1873 C C . ILE B 1 78 ? 2.139 -21.734 -1.422 1 95.75 78 ILE B C 1
ATOM 1875 O O . ILE B 1 78 ? 0.945 -22.047 -1.376 1 95.75 78 ILE B O 1
ATOM 1879 N N . GLY B 1 79 ? 2.971 -22.297 -0.663 1 91.56 79 GLY B N 1
ATOM 1880 C CA . GLY B 1 79 ? 2.631 -23.328 0.301 1 91.56 79 GLY B CA 1
ATOM 1881 C C . GLY B 1 79 ? 2.736 -24.734 -0.267 1 91.56 79 GLY B C 1
ATOM 1882 O O . GLY B 1 79 ? 3.609 -25.516 0.132 1 91.56 79 GLY B O 1
ATOM 1883 N N . ASP B 1 80 ? 1.957 -25.078 -1.303 1 90.62 80 ASP B N 1
ATOM 1884 C CA . ASP B 1 80 ? 1.948 -26.406 -1.897 1 90.62 80 ASP B CA 1
ATOM 1885 C C . ASP B 1 80 ? 2.812 -26.453 -3.154 1 90.62 80 ASP B C 1
ATOM 1887 O O . ASP B 1 80 ? 2.752 -27.422 -3.922 1 90.62 80 ASP B O 1
ATOM 1891 N N . GLY B 1 81 ? 3.648 -25.5 -3.314 1 93.38 81 GLY B N 1
ATOM 1892 C CA . GLY B 1 81 ? 4.5 -25.391 -4.488 1 93.38 81 GLY B CA 1
ATOM 1893 C C . GLY B 1 81 ? 5.074 -24 -4.695 1 93.38 81 GLY B C 1
ATOM 1894 O O . GLY B 1 81 ? 5.16 -23.219 -3.754 1 93.38 81 GLY B O 1
ATOM 1895 N N . THR B 1 82 ? 5.617 -23.922 -5.863 1 94.81 82 THR B N 1
ATOM 1896 C CA . THR B 1 82 ? 6.203 -22.641 -6.223 1 94.81 82 THR B CA 1
ATOM 1897 C C . THR B 1 82 ? 5.566 -22.094 -7.5 1 94.81 82 THR B C 1
ATOM 1899 O O . THR B 1 82 ? 5.004 -22.859 -8.289 1 94.81 82 THR B O 1
ATOM 1902 N N . CYS B 1 83 ? 5.5 -20.859 -7.578 1 96 83 CYS B N 1
ATOM 1903 C CA . CYS B 1 83 ? 5.062 -20.172 -8.789 1 96 83 CYS B CA 1
ATOM 1904 C C . CYS B 1 83 ? 6.094 -19.156 -9.242 1 96 83 CYS B C 1
ATOM 1906 O O . CYS B 1 83 ? 6.586 -18.359 -8.438 1 96 83 CYS B O 1
ATOM 1908 N N . ASN B 1 84 ? 6.441 -19.234 -10.508 1 95.19 84 ASN B N 1
ATOM 1909 C CA . ASN B 1 84 ? 7.305 -18.203 -11.07 1 95.19 84 ASN B CA 1
ATOM 1910 C C . ASN B 1 84 ? 6.535 -16.906 -11.336 1 95.19 84 ASN B C 1
ATOM 1912 O O . ASN B 1 84 ? 5.508 -16.922 -12.016 1 95.19 84 ASN B O 1
ATOM 1916 N N . VAL B 1 85 ? 7.035 -15.852 -10.766 1 95.06 85 VAL B N 1
ATOM 1917 C CA . VAL B 1 85 ? 6.418 -14.531 -10.914 1 95.06 85 VAL B CA 1
ATOM 1918 C C . VAL B 1 85 ? 7.395 -13.578 -11.594 1 95.06 85 VAL B C 1
ATOM 1920 O O . VAL B 1 85 ? 8.57 -13.508 -11.219 1 95.06 85 VAL B O 1
ATOM 1923 N N . SER B 1 86 ? 6.895 -12.914 -12.594 1 96.44 86 SER B N 1
ATOM 1924 C CA . SER B 1 86 ? 7.703 -11.898 -13.266 1 96.44 86 SER B CA 1
ATOM 1925 C C . SER B 1 86 ? 7.148 -10.5 -13.023 1 96.44 86 SER B C 1
ATOM 1927 O O . SER B 1 86 ? 5.984 -10.227 -13.328 1 96.44 86 SER B O 1
ATOM 1929 N N . LEU B 1 87 ? 7.953 -9.648 -12.422 1 97.62 87 LEU B N 1
ATOM 1930 C CA . LEU B 1 87 ? 7.641 -8.234 -12.312 1 97.62 87 LEU B CA 1
ATOM 1931 C C . LEU B 1 87 ? 8.211 -7.453 -13.492 1 97.62 87 LEU B C 1
ATOM 1933 O O . LEU B 1 87 ? 9.422 -7.484 -13.734 1 97.62 87 LEU B O 1
ATOM 1937 N N . SER B 1 88 ? 7.359 -6.793 -14.18 1 97.88 88 SER B N 1
ATOM 1938 C CA . SER B 1 88 ? 7.812 -6.043 -15.344 1 97.88 88 SER B CA 1
ATOM 1939 C C . SER B 1 88 ? 7.98 -4.562 -15.016 1 97.88 88 SER B C 1
ATOM 1941 O O . SER B 1 88 ? 7.336 -4.047 -14.102 1 97.88 88 SER B O 1
ATOM 1943 N N . LYS B 1 89 ? 8.906 -3.896 -15.734 1 97.19 89 LYS B N 1
ATOM 1944 C CA . LYS B 1 89 ? 9.141 -2.457 -15.664 1 97.19 89 LYS B CA 1
ATOM 1945 C C . LYS B 1 89 ? 9.43 -2.023 -14.227 1 97.19 89 LYS B C 1
ATOM 1947 O O . LYS B 1 89 ? 8.867 -1.036 -13.75 1 97.19 89 LYS B O 1
ATOM 1952 N N . VAL B 1 90 ? 10.227 -2.846 -13.625 1 96.62 90 VAL B N 1
ATOM 1953 C CA . VAL B 1 90 ? 10.68 -2.529 -12.273 1 96.62 90 VAL B CA 1
ATOM 1954 C C . VAL B 1 90 ? 11.664 -1.363 -12.312 1 96.62 90 VAL B C 1
ATOM 1956 O O . VAL B 1 90 ? 12.602 -1.367 -13.109 1 96.62 90 VAL B O 1
ATOM 1959 N N . GLN B 1 91 ? 11.391 -0.382 -11.547 1 93.25 91 GLN B N 1
ATOM 1960 C CA . GLN B 1 91 ? 12.289 0.768 -11.445 1 93.25 91 GLN B CA 1
ATOM 1961 C C . GLN B 1 91 ? 13.398 0.515 -10.438 1 93.25 91 GLN B C 1
ATOM 1963 O O . GLN B 1 91 ? 13.133 0.159 -9.281 1 93.25 91 GLN B O 1
ATOM 1968 N N . SER B 1 92 ? 14.57 0.714 -10.875 1 92.06 92 SER B N 1
ATOM 1969 C CA . SER B 1 92 ? 15.719 0.621 -9.984 1 92.06 92 SER B CA 1
ATOM 1970 C C . SER B 1 92 ? 16.031 1.969 -9.344 1 92.06 92 SER B C 1
ATOM 1972 O O . SER B 1 92 ? 16.391 2.922 -10.039 1 92.06 92 SER B O 1
ATOM 1974 N N . ILE B 1 93 ? 15.844 1.986 -8.078 1 86.81 93 ILE B N 1
ATOM 1975 C CA . ILE B 1 93 ? 16.141 3.154 -7.25 1 86.81 93 ILE B CA 1
ATOM 1976 C C . ILE B 1 93 ? 17.188 2.799 -6.199 1 86.81 93 ILE B C 1
ATOM 1978 O O . ILE B 1 93 ? 16.859 2.215 -5.164 1 86.81 93 ILE B O 1
ATOM 1982 N N . PRO B 1 94 ? 18.359 3.164 -6.344 1 81.31 94 PRO B N 1
ATOM 1983 C CA . PRO B 1 94 ? 19.484 2.65 -5.551 1 81.31 94 PRO B CA 1
ATOM 1984 C C . PRO B 1 94 ? 19.297 2.9 -4.055 1 81.31 94 PRO B C 1
ATOM 1986 O O . PRO B 1 94 ? 19.656 2.049 -3.234 1 81.31 94 PRO B O 1
ATOM 1989 N N . ASP B 1 95 ? 18.703 4.012 -3.582 1 76.94 95 ASP B N 1
ATOM 1990 C CA . ASP B 1 95 ? 18.625 4.375 -2.172 1 76.94 95 ASP B CA 1
ATOM 1991 C C . ASP B 1 95 ? 17.359 3.836 -1.527 1 76.94 95 ASP B C 1
ATOM 1993 O O . ASP B 1 95 ? 17.062 4.145 -0.371 1 76.94 95 ASP B O 1
ATOM 1997 N N . LEU B 1 96 ? 16.734 3.043 -2.348 1 79.69 96 LEU B N 1
ATOM 1998 C CA . LEU B 1 96 ? 15.523 2.447 -1.798 1 79.69 96 LEU B CA 1
ATOM 1999 C C . LEU B 1 96 ? 15.859 1.382 -0.76 1 79.69 96 LEU B C 1
ATOM 2001 O O . LEU B 1 96 ? 16.688 0.5 -1.016 1 79.69 96 LEU B O 1
ATOM 2005 N N . ALA B 1 97 ? 15.242 1.398 0.444 1 75.94 97 ALA B N 1
ATOM 2006 C CA . ALA B 1 97 ? 15.57 0.5 1.548 1 75.94 97 ALA B CA 1
ATOM 2007 C C . ALA B 1 97 ? 14.906 -0.862 1.363 1 75.94 97 ALA B C 1
ATOM 2009 O O . ALA B 1 97 ? 15.461 -1.889 1.761 1 75.94 97 ALA B O 1
ATOM 2010 N N . ILE B 1 98 ? 13.758 -0.86 0.82 1 84.06 98 ILE B N 1
ATOM 2011 C CA . ILE B 1 98 ? 13 -2.096 0.66 1 84.06 98 ILE B CA 1
ATOM 2012 C C . ILE B 1 98 ? 12.422 -2.162 -0.75 1 84.06 98 ILE B C 1
ATOM 2014 O O . ILE B 1 98 ? 12 -1.143 -1.307 1 84.06 98 ILE B O 1
ATOM 2018 N N . ASN B 1 99 ? 12.438 -3.363 -1.276 1 91.62 99 ASN B N 1
ATOM 2019 C CA . ASN B 1 99 ? 11.844 -3.553 -2.594 1 91.62 99 ASN B CA 1
ATOM 2020 C C . ASN B 1 99 ? 10.32 -3.596 -2.52 1 91.62 99 ASN B C 1
ATOM 2022 O O . ASN B 1 99 ? 9.758 -4.195 -1.603 1 91.62 99 ASN B O 1
ATOM 2026 N N . LEU B 1 100 ? 9.656 -2.928 -3.484 1 92.88 100 LEU B N 1
ATOM 2027 C CA . LEU B 1 100 ? 8.211 -2.764 -3.43 1 92.88 100 LEU B CA 1
ATOM 2028 C C . LEU B 1 100 ? 7.539 -3.467 -4.605 1 92.88 100 LEU B C 1
ATOM 2030 O O . LEU B 1 100 ? 7.961 -3.309 -5.754 1 92.88 100 LEU B O 1
ATOM 2034 N N . ILE B 1 101 ? 6.594 -4.27 -4.277 1 98.06 101 ILE B N 1
ATOM 2035 C CA . ILE B 1 101 ? 5.672 -4.797 -5.277 1 98.06 101 ILE B CA 1
ATOM 2036 C C . ILE B 1 101 ? 4.41 -3.939 -5.328 1 98.06 101 ILE B C 1
ATOM 2038 O O . ILE B 1 101 ? 3.672 -3.855 -4.344 1 98.06 101 ILE B O 1
ATOM 2042 N N . SER B 1 102 ? 4.219 -3.301 -6.406 1 96.75 102 SER B N 1
ATOM 2043 C CA . SER B 1 102 ? 3.051 -2.445 -6.578 1 96.75 102 SER B CA 1
ATOM 2044 C C . SER B 1 102 ? 1.778 -3.273 -6.727 1 96.75 102 SER B C 1
ATOM 2046 O O . SER B 1 102 ? 1.612 -3.998 -7.707 1 96.75 102 SER B O 1
ATOM 2048 N N . VAL B 1 103 ? 0.835 -3.102 -5.867 1 98.75 103 VAL B N 1
ATOM 2049 C CA . VAL B 1 103 ? -0.442 -3.805 -5.895 1 98.75 103 VAL B CA 1
ATOM 2050 C C . VAL B 1 103 ? -1.241 -3.375 -7.125 1 98.75 103 VAL B C 1
ATOM 2052 O O . VAL B 1 103 ? -1.851 -4.207 -7.801 1 98.75 103 VAL B O 1
ATOM 2055 N N . SER B 1 104 ? -1.176 -2.07 -7.473 1 98.38 104 SER B N 1
ATOM 2056 C CA . SER B 1 104 ? -1.937 -1.591 -8.617 1 98.38 104 SER B CA 1
ATOM 2057 C C . SER B 1 104 ? -1.414 -2.191 -9.922 1 98.38 104 SER B C 1
ATOM 2059 O O . SER B 1 104 ? -2.191 -2.494 -10.828 1 98.38 104 SER B O 1
ATOM 2061 N N . LYS B 1 105 ? -0.093 -2.373 -10.016 1 98.19 105 LYS B N 1
ATOM 2062 C CA . LYS B 1 105 ? 0.466 -2.988 -11.219 1 98.19 105 LYS B CA 1
ATOM 2063 C C . LYS B 1 105 ? 0.056 -4.453 -11.328 1 98.19 105 LYS B C 1
ATOM 2065 O O . LYS B 1 105 ? -0.219 -4.945 -12.422 1 98.19 105 LYS B O 1
ATOM 2070 N N . ILE B 1 106 ? 0.044 -5.176 -10.227 1 98.62 106 ILE B N 1
ATOM 2071 C CA . ILE B 1 106 ? -0.454 -6.547 -10.203 1 98.62 106 ILE B CA 1
ATOM 2072 C C . ILE B 1 106 ? -1.898 -6.578 -10.695 1 98.62 106 ILE B C 1
ATOM 2074 O O . ILE B 1 106 ? -2.238 -7.359 -11.594 1 98.62 106 ILE B O 1
ATOM 2078 N N . CYS B 1 107 ? -2.703 -5.707 -10.133 1 98.69 107 CYS B N 1
ATOM 2079 C CA . CYS B 1 107 ? -4.137 -5.73 -10.398 1 98.69 107 CYS B CA 1
ATOM 2080 C C . CYS B 1 107 ? -4.438 -5.277 -11.82 1 98.69 107 CYS B C 1
ATOM 2082 O O . CYS B 1 107 ? -5.398 -5.742 -12.438 1 98.69 107 CYS B O 1
ATOM 2084 N N . SER B 1 108 ? -3.602 -4.379 -12.344 1 97.81 108 SER B N 1
ATOM 2085 C CA . SER B 1 108 ? -3.799 -3.939 -13.727 1 97.81 108 SER B CA 1
ATOM 2086 C C . SER B 1 108 ? -3.619 -5.094 -14.703 1 97.81 108 SER B C 1
ATOM 2088 O O . SER B 1 108 ? -4.078 -5.02 -15.844 1 97.81 108 SER B O 1
ATOM 2090 N N . ASN B 1 109 ? -2.959 -6.137 -14.273 1 97.31 109 ASN B N 1
ATOM 2091 C CA . ASN B 1 109 ? -2.779 -7.336 -15.086 1 97.31 109 ASN B CA 1
ATOM 2092 C C . ASN B 1 109 ? -3.83 -8.391 -14.758 1 97.31 109 ASN B C 1
ATOM 2094 O O . ASN B 1 109 ? -3.605 -9.586 -14.969 1 97.31 109 ASN B O 1
ATOM 2098 N N . ASP B 1 110 ? -4.926 -8.016 -14.133 1 97.75 110 ASP B N 1
ATOM 2099 C CA . ASP B 1 110 ? -6.148 -8.773 -13.906 1 97.75 110 ASP B CA 1
ATOM 2100 C C . ASP B 1 110 ? -5.965 -9.789 -12.781 1 97.75 110 ASP B C 1
ATOM 2102 O O . ASP B 1 110 ? -6.621 -10.836 -12.766 1 97.75 110 ASP B O 1
ATOM 2106 N N . TYR B 1 111 ? -5.016 -9.586 -11.891 1 98.5 111 TYR B N 1
ATOM 2107 C CA . TYR B 1 111 ? -4.922 -10.328 -10.641 1 98.5 111 TYR B CA 1
ATOM 2108 C C . TYR B 1 111 ? -5.68 -9.617 -9.523 1 98.5 111 TYR B C 1
ATOM 2110 O O . TYR B 1 111 ? -5.98 -8.43 -9.633 1 98.5 111 TYR B O 1
ATOM 2118 N N . THR B 1 112 ? -5.996 -10.375 -8.539 1 98.88 112 THR B N 1
ATOM 2119 C CA . THR B 1 112 ? -6.574 -9.836 -7.312 1 98.88 112 THR B CA 1
ATOM 2120 C C . THR B 1 112 ? -5.641 -10.055 -6.129 1 98.88 112 THR B C 1
ATOM 2122 O O . THR B 1 112 ? -5.008 -11.109 -6.02 1 98.88 112 THR B O 1
ATOM 2125 N N . VAL B 1 113 ? -5.496 -9.094 -5.285 1 98.94 113 VAL B N 1
ATOM 2126 C CA . VAL B 1 113 ? -4.711 -9.203 -4.062 1 98.94 113 VAL B CA 1
ATOM 2127 C C . VAL B 1 113 ? -5.621 -9.047 -2.846 1 98.94 113 VAL B C 1
ATOM 2129 O O . VAL B 1 113 ? -6.336 -8.047 -2.727 1 98.94 113 VAL B O 1
ATOM 2132 N N . THR B 1 114 ? -5.602 -10.008 -1.986 1 98.94 114 THR B N 1
ATOM 2133 C CA . THR B 1 114 ? -6.414 -9.969 -0.775 1 98.94 114 THR B CA 1
ATOM 2134 C C . THR B 1 114 ? -5.531 -9.938 0.468 1 98.94 114 THR B C 1
ATOM 2136 O O . THR B 1 114 ? -4.672 -10.797 0.651 1 98.94 114 THR B O 1
ATOM 2139 N N . PHE B 1 115 ? -5.746 -8.914 1.272 1 98.88 115 PHE B N 1
ATOM 2140 C CA . PHE B 1 115 ? -5.016 -8.758 2.525 1 98.88 115 PHE B CA 1
ATOM 2141 C C . PHE B 1 115 ? -5.883 -9.172 3.709 1 98.88 115 PHE B C 1
ATOM 2143 O O . PHE B 1 115 ? -7.062 -8.82 3.775 1 98.88 115 PHE B O 1
ATOM 2150 N N . SER B 1 116 ? -5.309 -9.906 4.586 1 98.75 116 SER B N 1
ATOM 2151 C CA . SER B 1 116 ? -5.879 -10.297 5.871 1 98.75 116 SER B CA 1
ATOM 2152 C C . SER B 1 116 ? -4.887 -10.078 7.004 1 98.75 116 SER B C 1
ATOM 2154 O O . SER B 1 116 ? -3.812 -9.508 6.797 1 98.75 116 SER B O 1
ATOM 2156 N N . LYS B 1 117 ? -5.305 -10.461 8.141 1 98.38 117 LYS B N 1
ATOM 2157 C CA . LYS B 1 117 ? -4.516 -10.211 9.336 1 98.38 117 LYS B CA 1
ATOM 2158 C C . LYS B 1 117 ? -3.127 -10.836 9.227 1 98.38 117 LYS B C 1
ATOM 2160 O O . LYS B 1 117 ? -2.127 -10.203 9.578 1 98.38 117 LYS B O 1
ATOM 2165 N N . ASP B 1 118 ? -3.029 -11.961 8.594 1 97.81 118 ASP B N 1
ATOM 2166 C CA . ASP B 1 118 ? -1.791 -12.727 8.695 1 97.81 118 ASP B CA 1
ATOM 2167 C C . ASP B 1 118 ? -1.057 -12.766 7.359 1 97.81 118 ASP B C 1
ATOM 2169 O O . ASP B 1 118 ? 0.138 -13.07 7.309 1 97.81 118 ASP B O 1
ATOM 2173 N N . ALA B 1 119 ? -1.848 -12.508 6.273 1 98.44 119 ALA B N 1
ATOM 2174 C CA . ALA B 1 119 ? -1.226 -12.719 4.969 1 98.44 119 ALA B CA 1
ATOM 2175 C C . ALA B 1 119 ? -1.947 -11.922 3.883 1 98.44 119 ALA B C 1
ATOM 2177 O O . ALA B 1 119 ? -3.021 -11.367 4.121 1 98.44 119 ALA B O 1
ATOM 2178 N N . CYS B 1 120 ? -1.299 -11.797 2.795 1 98.69 120 CYS B N 1
ATOM 2179 C CA . CYS B 1 120 ? -2.004 -11.445 1.568 1 98.69 120 CYS B CA 1
ATOM 2180 C C . CYS B 1 120 ? -1.829 -12.523 0.507 1 98.69 120 CYS B C 1
ATOM 2182 O O . CYS B 1 120 ? -0.851 -13.273 0.532 1 98.69 120 CYS B O 1
ATOM 2184 N N . GLU B 1 121 ? -2.771 -12.625 -0.331 1 98.81 121 GLU B N 1
ATOM 2185 C CA . GLU B 1 121 ? -2.783 -13.586 -1.426 1 98.81 121 GLU B CA 1
ATOM 2186 C C . GLU B 1 121 ? -3.002 -12.898 -2.77 1 98.81 121 GLU B C 1
ATOM 2188 O O . GLU B 1 121 ? -3.838 -12 -2.881 1 98.81 121 GLU B O 1
ATOM 2193 N N . VAL B 1 122 ? -2.238 -13.312 -3.723 1 98.88 122 VAL B N 1
ATOM 2194 C CA . VAL B 1 122 ? -2.436 -12.891 -5.105 1 98.88 122 VAL B CA 1
ATOM 2195 C C . VAL B 1 122 ? -3.059 -14.031 -5.906 1 98.88 122 VAL B C 1
ATOM 2197 O O . VAL B 1 122 ? -2.541 -15.148 -5.914 1 98.88 122 VAL B O 1
ATOM 2200 N N . ARG B 1 123 ? -4.105 -13.734 -6.566 1 98.75 123 ARG B N 1
ATOM 2201 C CA . ARG B 1 123 ? -4.773 -14.758 -7.363 1 98.75 123 ARG B CA 1
ATOM 2202 C C . ARG B 1 123 ? -5.016 -14.266 -8.789 1 98.75 123 ARG B C 1
ATOM 2204 O O . ARG B 1 123 ? -5.285 -13.086 -9.008 1 98.75 123 ARG B O 1
ATOM 2211 N N . SER B 1 124 ? -4.91 -15.219 -9.695 1 98.06 124 SER B N 1
ATOM 2212 C CA . SER B 1 124 ? -5.191 -14.938 -11.102 1 98.06 124 SER B CA 1
ATOM 2213 C C . SER B 1 124 ? -6.688 -14.781 -11.344 1 98.06 124 SER B C 1
ATOM 2215 O O . SER B 1 124 ? -7.496 -14.969 -10.43 1 98.06 124 SER B O 1
ATOM 2217 N N . ALA B 1 125 ? -7.023 -14.414 -12.555 1 97.06 125 ALA B N 1
ATOM 2218 C CA . ALA B 1 125 ? -8.422 -14.273 -12.961 1 97.06 125 ALA B CA 1
ATOM 2219 C C . ALA B 1 125 ? -9.164 -15.602 -12.828 1 97.06 125 ALA B C 1
ATOM 2221 O O . ALA B 1 125 ? -10.367 -15.625 -12.578 1 97.06 125 ALA B O 1
ATOM 2222 N N . SER B 1 126 ? -8.422 -16.703 -13 1 97.44 126 SER B N 1
ATOM 2223 C CA . SER B 1 126 ? -9.008 -18.031 -12.844 1 97.44 126 SER B CA 1
ATOM 2224 C C . SER B 1 126 ? -8.969 -18.5 -11.391 1 97.44 126 SER B C 1
ATOM 2226 O O . SER B 1 126 ? -9.195 -19.672 -11.102 1 97.44 126 SER B O 1
ATOM 2228 N N . ASN B 1 127 ? -8.617 -17.625 -10.516 1 97.25 127 ASN B N 1
ATOM 2229 C CA . ASN B 1 127 ? -8.625 -17.828 -9.07 1 97.25 127 ASN B CA 1
ATOM 2230 C C . ASN B 1 127 ? -7.496 -18.766 -8.633 1 97.25 127 ASN B C 1
ATOM 2232 O O . ASN B 1 127 ? -7.617 -19.453 -7.621 1 97.25 127 ASN B O 1
ATOM 2236 N N . GLU B 1 128 ? -6.469 -18.828 -9.422 1 97.44 128 GLU B N 1
ATOM 2237 C CA . GLU B 1 128 ? -5.293 -19.594 -9.023 1 97.44 128 GLU B CA 1
ATOM 2238 C C . GLU B 1 128 ? -4.379 -18.781 -8.117 1 97.44 128 GLU B C 1
ATOM 2240 O O . GLU B 1 128 ? -4.105 -17.609 -8.398 1 97.44 128 GLU B O 1
ATOM 2245 N N . LEU B 1 129 ? -3.926 -19.375 -7.031 1 98.19 129 LEU B N 1
ATOM 2246 C CA . LEU B 1 129 ? -2.969 -18.75 -6.133 1 98.19 129 LEU B CA 1
ATOM 2247 C C . LEU B 1 129 ? -1.596 -18.641 -6.789 1 98.19 129 LEU B C 1
ATOM 2249 O O . LEU B 1 129 ? -1.037 -19.641 -7.238 1 98.19 129 LEU B O 1
ATOM 2253 N N . VAL B 1 130 ? -1.075 -17.391 -6.801 1 98.06 130 VAL B N 1
ATOM 2254 C CA . VAL B 1 130 ? 0.182 -17.266 -7.527 1 98.06 130 VAL B CA 1
ATOM 2255 C C . VAL B 1 130 ? 1.263 -16.719 -6.598 1 98.06 130 VAL B C 1
ATOM 2257 O O . VAL B 1 130 ? 2.455 -16.828 -6.891 1 98.06 130 VAL B O 1
ATOM 2260 N N . ALA B 1 131 ? 0.882 -16.094 -5.477 1 98.25 131 ALA B N 1
ATOM 2261 C CA . ALA B 1 131 ? 1.851 -15.57 -4.516 1 98.25 131 ALA B CA 1
ATOM 2262 C C . ALA B 1 131 ? 1.207 -15.359 -3.148 1 98.25 131 ALA B C 1
ATOM 2264 O O . ALA B 1 131 ? -0.004 -15.148 -3.051 1 98.25 131 ALA B O 1
ATOM 2265 N N . ILE B 1 132 ? 2.029 -15.453 -2.172 1 98.31 132 ILE B N 1
ATOM 2266 C CA . ILE B 1 132 ? 1.62 -15.195 -0.795 1 98.31 132 ILE B CA 1
ATOM 2267 C C . ILE B 1 132 ? 2.588 -14.211 -0.141 1 98.31 132 ILE B C 1
ATOM 2269 O O . ILE B 1 132 ? 3.803 -14.305 -0.342 1 98.31 132 ILE B O 1
ATOM 2273 N N . GLY B 1 133 ? 2.016 -13.219 0.497 1 98.25 133 GLY B N 1
ATOM 2274 C CA . GLY B 1 133 ? 2.777 -12.398 1.418 1 98.25 133 GLY B CA 1
ATOM 2275 C C . GLY B 1 133 ? 2.445 -12.664 2.875 1 98.25 133 GLY B C 1
ATOM 2276 O O . GLY B 1 133 ? 1.282 -12.875 3.221 1 98.25 133 GLY B O 1
ATOM 2277 N N . ARG B 1 134 ? 3.447 -12.586 3.713 1 97.5 134 ARG B N 1
ATOM 2278 C CA . ARG B 1 134 ? 3.225 -12.781 5.141 1 97.5 134 ARG B CA 1
ATOM 2279 C C . ARG B 1 134 ? 3.312 -11.453 5.891 1 97.5 134 ARG B C 1
ATOM 2281 O O . ARG B 1 134 ? 4.188 -10.633 5.609 1 97.5 134 ARG B O 1
ATOM 2288 N N . ALA B 1 135 ? 2.299 -11.336 6.781 1 97.12 135 ALA B N 1
ATOM 2289 C CA . ALA B 1 135 ? 2.316 -10.133 7.613 1 97.12 135 ALA B CA 1
ATOM 2290 C C . ALA B 1 135 ? 3.502 -10.148 8.578 1 97.12 135 ALA B C 1
ATOM 2292 O O . ALA B 1 135 ? 3.746 -11.148 9.25 1 97.12 135 ALA B O 1
ATOM 2293 N N . SER B 1 136 ? 4.262 -9.031 8.547 1 93.69 136 SER B N 1
ATOM 2294 C CA . SER B 1 136 ? 5.395 -8.828 9.445 1 93.69 136 SER B CA 1
ATOM 2295 C C . SER B 1 136 ? 5.652 -7.348 9.68 1 93.69 136 SER B C 1
ATOM 2297 O O . SER B 1 136 ? 5.902 -6.594 8.734 1 93.69 136 SER B O 1
ATOM 2299 N N . GLY B 1 137 ? 5.543 -6.93 10.938 1 91.56 137 GLY B N 1
ATOM 2300 C CA . GLY B 1 137 ? 5.836 -5.547 11.273 1 91.56 137 GLY B CA 1
ATOM 2301 C C . GLY B 1 137 ? 4.891 -4.555 10.617 1 91.56 137 GLY B C 1
ATOM 2302 O O . GLY B 1 137 ? 5.305 -3.465 10.227 1 91.56 137 GLY B O 1
ATOM 2303 N N . GLY B 1 138 ? 3.75 -4.879 10.359 1 94.75 138 GLY B N 1
ATOM 2304 C CA . GLY B 1 138 ? 2.771 -3.982 9.758 1 94.75 138 GLY B CA 1
ATOM 2305 C C . GLY B 1 138 ? 2.861 -3.926 8.25 1 94.75 138 GLY B C 1
ATOM 2306 O O . GLY B 1 138 ? 2.209 -3.094 7.613 1 94.75 138 GLY B O 1
ATOM 2307 N N . LEU B 1 139 ? 3.711 -4.82 7.738 1 95.94 139 LEU B N 1
ATOM 2308 C CA . LEU B 1 139 ? 3.904 -4.934 6.293 1 95.94 139 LEU B CA 1
ATOM 2309 C C . LEU B 1 139 ? 3.586 -6.348 5.812 1 95.94 139 LEU B C 1
ATOM 2311 O O . LEU B 1 139 ? 3.195 -7.203 6.609 1 95.94 139 LEU B O 1
ATOM 2315 N N . TYR B 1 140 ? 3.568 -6.535 4.52 1 97.62 140 TYR B N 1
ATOM 2316 C CA . TYR B 1 140 ? 3.346 -7.848 3.918 1 97.62 140 TYR B CA 1
ATOM 2317 C C . TYR B 1 140 ? 4.5 -8.227 2.998 1 97.62 140 TYR B C 1
ATOM 2319 O O . TYR B 1 140 ? 4.664 -7.648 1.922 1 97.62 140 TYR B O 1
ATOM 2327 N N . LYS B 1 141 ? 5.238 -9.219 3.436 1 97.19 141 LYS B N 1
ATOM 2328 C CA . LYS B 1 141 ? 6.449 -9.641 2.732 1 97.19 141 LYS B CA 1
ATOM 2329 C C . LYS B 1 141 ? 6.168 -10.844 1.833 1 97.19 141 LYS B C 1
ATOM 2331 O O . LYS B 1 141 ? 5.578 -11.828 2.273 1 97.19 141 LYS B O 1
ATOM 2336 N N . LEU B 1 142 ? 6.609 -10.727 0.615 1 97.69 142 LEU B N 1
ATOM 2337 C CA . LEU B 1 142 ? 6.449 -11.836 -0.317 1 97.69 142 LEU B CA 1
ATOM 2338 C C . LEU B 1 142 ? 7.164 -13.086 0.196 1 97.69 142 LEU B C 1
ATOM 2340 O O . LEU B 1 142 ? 8.32 -13.016 0.624 1 97.69 142 LEU B O 1
ATOM 2344 N N . CYS B 1 143 ? 6.449 -14.195 0.161 1 96.12 143 CYS B N 1
ATOM 2345 C CA . CYS B 1 143 ? 7.078 -15.477 0.433 1 96.12 143 CYS B CA 1
ATOM 2346 C C . CYS B 1 143 ? 7.82 -15.992 -0.793 1 96.12 143 CYS B C 1
ATOM 2348 O O . CYS B 1 143 ? 7.211 -16.266 -1.827 1 96.12 143 CYS B O 1
ATOM 2350 N N . VAL B 1 144 ? 9.062 -16.047 -0.672 1 93.44 144 VAL B N 1
ATOM 2351 C CA . VAL B 1 144 ? 9.883 -16.516 -1.787 1 93.44 144 VAL B CA 1
ATOM 2352 C C . VAL B 1 144 ? 10.398 -17.922 -1.495 1 93.44 144 VAL B C 1
ATOM 2354 O O . VAL B 1 144 ? 10.648 -18.266 -0.339 1 93.44 144 VAL B O 1
ATOM 2357 N N . ALA B 1 145 ? 10.312 -18.766 -2.385 1 87.56 145 ALA B N 1
ATOM 2358 C CA . ALA B 1 145 ? 10.812 -20.125 -2.25 1 87.56 145 ALA B CA 1
ATOM 2359 C C . ALA B 1 145 ? 12.328 -20.156 -2.129 1 87.56 145 ALA B C 1
ATOM 2361 O O . ALA B 1 145 ? 13.023 -19.359 -2.771 1 87.56 145 ALA B O 1
ATOM 2362 N N . ASP B 1 146 ? 12.703 -20.109 -0.69 1 62.88 146 ASP B N 1
ATOM 2363 C CA . ASP B 1 146 ? 14.148 -20.25 -0.522 1 62.88 146 ASP B CA 1
ATOM 2364 C C . ASP B 1 146 ? 14.719 -21.25 -1.528 1 62.88 146 ASP B C 1
ATOM 2366 O O . ASP B 1 146 ? 14.078 -22.25 -1.852 1 62.88 146 ASP B O 1
ATOM 2370 N N . GLU B 1 147 ? 15.484 -21.016 -2.49 1 51.94 147 GLU B N 1
ATOM 2371 C CA . GLU B 1 147 ? 16.234 -22.25 -2.609 1 51.94 147 GLU B CA 1
ATOM 2372 C C . GLU B 1 147 ? 16.5 -22.875 -1.24 1 51.94 147 GLU B C 1
ATOM 2374 O O . GLU B 1 147 ? 16.109 -24.016 -0.989 1 51.94 147 GLU B O 1
ATOM 2379 N N . GLN B 1 148 ? 17.422 -22.719 -0.319 1 39.44 148 GLN B N 1
ATOM 2380 C CA . GLN B 1 148 ? 17.734 -23.266 1 1 39.44 148 GLN B CA 1
ATOM 2381 C C . GLN B 1 148 ? 16.906 -22.578 2.084 1 39.44 148 GLN B C 1
ATOM 2383 O O . GLN B 1 148 ? 16.969 -22.953 3.256 1 39.44 148 GLN B O 1
ATOM 2388 N N . VAL B 1 149 ? 16.375 -21.328 1.999 1 37.66 149 VAL B N 1
ATOM 2389 C CA . VAL B 1 149 ? 16.109 -20.594 3.232 1 37.66 149 VAL B CA 1
ATOM 2390 C C . VAL B 1 149 ? 14.617 -20.656 3.553 1 37.66 149 VAL B C 1
ATOM 2392 O O . VAL B 1 149 ? 13.773 -20.453 2.674 1 37.66 149 VAL B O 1
ATOM 2395 N N . THR B 1 150 ? 14.18 -21.438 4.473 1 35.53 150 THR B N 1
ATOM 2396 C CA . THR B 1 150 ? 12.867 -21.562 5.102 1 35.53 150 THR B CA 1
ATOM 2397 C C . THR B 1 150 ? 12.312 -20.188 5.461 1 35.53 150 THR B C 1
ATOM 2399 O O . THR B 1 150 ? 13.055 -19.297 5.875 1 35.53 150 THR B O 1
ATOM 2402 N N . CYS B 1 151 ? 11.312 -19.688 4.809 1 38 151 CYS B N 1
ATOM 2403 C CA . CYS B 1 151 ? 10.602 -18.438 5.109 1 38 151 CYS B CA 1
ATOM 2404 C C . CYS B 1 151 ? 10.305 -18.328 6.598 1 38 151 CYS B C 1
ATOM 2406 O O . CYS B 1 151 ? 9.266 -18.812 7.062 1 38 151 CYS B O 1
ATOM 2408 N N . THR B 1 152 ? 11.266 -19.016 7.43 1 34.47 152 THR B N 1
ATOM 2409 C CA . THR B 1 152 ? 10.859 -19 8.828 1 34.47 152 THR B CA 1
ATOM 2410 C C . THR B 1 152 ? 10.711 -17.562 9.328 1 34.47 152 THR B C 1
ATOM 2412 O O . THR B 1 152 ? 9.719 -17.219 9.984 1 34.47 152 THR B O 1
ATOM 2415 N N . ALA B 1 153 ? 11.906 -16.859 9.578 1 33.56 153 ALA B N 1
ATOM 2416 C CA . ALA B 1 153 ? 12.031 -16.047 10.789 1 33.56 153 ALA B CA 1
ATOM 2417 C C . ALA B 1 153 ? 11.391 -14.68 10.602 1 33.56 153 ALA B C 1
ATOM 2419 O O . ALA B 1 153 ? 11.531 -14.062 9.547 1 33.56 153 ALA B O 1
ATOM 2420 N N . LYS B 1 154 ? 10.367 -14.305 11.375 1 38.56 154 LYS B N 1
ATOM 2421 C CA . LYS B 1 154 ? 9.828 -12.977 11.641 1 38.56 154 LYS B CA 1
ATOM 2422 C C . LYS B 1 154 ? 10.945 -11.938 11.727 1 38.56 154 LYS B C 1
ATOM 2424 O O . LYS B 1 154 ? 11.664 -11.867 12.727 1 38.56 154 LYS B O 1
ATOM 2429 N N . GLU B 1 155 ? 11.828 -11.812 10.727 1 38.28 155 GLU B N 1
ATOM 2430 C CA . GLU B 1 155 ? 12.664 -10.648 10.977 1 38.28 155 GLU B CA 1
ATOM 2431 C C . GLU B 1 155 ? 11.82 -9.375 11.039 1 38.28 155 GLU B C 1
ATOM 2433 O O . GLU B 1 155 ? 10.984 -9.125 10.172 1 38.28 155 GLU B O 1
ATOM 2438 N N . GLU B 1 156 ? 11.617 -8.938 12.227 1 38.47 156 GLU B N 1
ATOM 2439 C CA . GLU B 1 156 ? 10.945 -7.664 12.484 1 38.47 156 GLU B CA 1
ATOM 2440 C C . GLU B 1 156 ? 11.5 -6.555 11.602 1 38.47 156 GLU B C 1
ATOM 2442 O O . GLU B 1 156 ? 12.695 -6.27 11.625 1 38.47 156 GLU B O 1
ATOM 2447 N N . PHE B 1 157 ? 11.094 -6.637 10.43 1 38.62 157 PHE B N 1
ATOM 2448 C CA . PHE B 1 157 ? 11.438 -5.469 9.625 1 38.62 157 PHE B CA 1
ATOM 2449 C C . PHE B 1 157 ? 11.055 -4.184 10.344 1 38.62 157 PHE B C 1
ATOM 2451 O O . PHE B 1 157 ? 9.914 -4.023 10.773 1 38.62 157 PHE B O 1
ATOM 2458 N N . ASP B 1 158 ? 12.008 -3.637 11.016 1 36.88 158 ASP B N 1
ATOM 2459 C CA . ASP B 1 158 ? 11.789 -2.354 11.68 1 36.88 158 ASP B CA 1
ATOM 2460 C C . ASP B 1 158 ? 11.555 -1.242 10.656 1 36.88 158 ASP B C 1
ATOM 2462 O O . ASP B 1 158 ? 12.492 -0.784 10.008 1 36.88 158 ASP B O 1
ATOM 2466 N N . MET B 1 159 ? 10.383 -1.145 10.25 1 39.19 159 MET B N 1
ATOM 2467 C CA . MET B 1 159 ? 9.922 -0.101 9.336 1 39.19 159 MET B CA 1
ATOM 2468 C C . MET B 1 159 ? 10.508 1.253 9.719 1 39.19 159 MET B C 1
ATOM 2470 O O . MET B 1 159 ? 10.82 2.068 8.852 1 39.19 159 MET B O 1
ATOM 2474 N N . GLU B 1 160 ? 10.641 1.36 11.078 1 40.44 160 GLU B N 1
ATOM 2475 C CA . GLU B 1 160 ? 11.258 2.6 11.531 1 40.44 160 GLU B CA 1
ATOM 2476 C C . GLU B 1 160 ? 12.672 2.746 10.969 1 40.44 160 GLU B C 1
ATOM 2478 O O . GLU B 1 160 ? 13.062 3.828 10.531 1 40.44 160 GLU B O 1
ATOM 2483 N N . LEU B 1 161 ? 13.25 1.645 10.914 1 41.66 161 LEU B N 1
ATOM 2484 C CA . LEU B 1 161 ? 14.602 1.622 10.375 1 41.66 161 LEU B CA 1
ATOM 2485 C C . LEU B 1 161 ? 14.602 1.897 8.875 1 41.66 161 LEU B C 1
ATOM 2487 O O . LEU B 1 161 ? 15.461 2.623 8.367 1 41.66 161 LEU B O 1
ATOM 2491 N N . TRP B 1 162 ? 13.719 1.377 8.203 1 42 162 TRP B N 1
ATOM 2492 C CA . TRP B 1 162 ? 13.625 1.579 6.762 1 42 162 TRP B CA 1
ATOM 2493 C C . TRP B 1 162 ? 13.305 3.033 6.434 1 42 162 TRP B C 1
ATOM 2495 O O . TRP B 1 162 ? 13.922 3.627 5.547 1 42 162 TRP B O 1
ATOM 2505 N N . HIS B 1 163 ? 12.367 3.389 7.098 1 42.44 163 HIS B N 1
ATOM 2506 C CA . HIS B 1 163 ? 12.039 4.797 6.906 1 42.44 163 HIS B CA 1
ATOM 2507 C C . HIS B 1 163 ? 13.25 5.684 7.18 1 42.44 163 HIS B C 1
ATOM 2509 O O . HIS B 1 163 ? 13.508 6.633 6.434 1 42.44 163 HIS B O 1
ATOM 2515 N N . ARG B 1 164 ? 13.961 5.16 8.172 1 39.09 164 ARG B N 1
ATOM 2516 C CA . ARG B 1 164 ? 15.18 5.855 8.562 1 39.09 164 ARG B CA 1
ATOM 2517 C C . ARG B 1 164 ? 16.219 5.793 7.449 1 39.09 164 ARG B C 1
ATOM 2519 O O . ARG B 1 164 ? 16.906 6.781 7.172 1 39.09 164 ARG B O 1
ATOM 2526 N N . ARG B 1 165 ? 16.344 4.645 6.922 1 38.44 165 ARG B N 1
ATOM 2527 C CA . ARG B 1 165 ? 17.391 4.43 5.926 1 38.44 165 ARG B CA 1
ATOM 2528 C C . ARG B 1 165 ? 17.109 5.223 4.656 1 38.44 165 ARG B C 1
ATOM 2530 O O . ARG B 1 165 ? 18.031 5.73 4.016 1 38.44 165 ARG B O 1
ATOM 2537 N N . ARG B 1 166 ? 15.977 5.316 4.277 1 38.53 166 ARG B N 1
ATOM 2538 C CA . ARG B 1 166 ? 15.633 6.117 3.102 1 38.53 166 ARG B CA 1
ATOM 2539 C C . ARG B 1 166 ? 16 7.582 3.311 1 38.53 166 ARG B C 1
ATOM 2541 O O . ARG B 1 166 ? 16.359 8.273 2.359 1 38.53 166 ARG B O 1
ATOM 2548 N N . GLU B 1 167 ? 15.875 7.883 4.523 1 36.22 167 GLU B N 1
ATOM 2549 C CA . GLU B 1 167 ? 16.297 9.234 4.871 1 36.22 167 GLU B CA 1
ATOM 2550 C C . GLU B 1 167 ? 17.812 9.391 4.77 1 36.22 167 GLU B C 1
ATOM 2552 O O . GLU B 1 167 ? 18.312 10.453 4.402 1 36.22 167 GLU B O 1
ATOM 2557 N N . GLN B 1 168 ? 18.5 8.25 5.039 1 33 168 GLN B N 1
ATOM 2558 C CA . GLN B 1 168 ? 19.953 8.32 5.02 1 33 168 GLN B CA 1
ATOM 2559 C C . GLN B 1 168 ? 20.484 8.383 3.59 1 33 168 GLN B C 1
ATOM 2561 O O . GLN B 1 168 ? 21.531 8.984 3.334 1 33 168 GLN B O 1
ATOM 2566 N N . THR B 1 169 ? 19.984 7.727 2.77 1 32.88 169 THR B N 1
ATOM 2567 C CA . THR B 1 169 ? 20.609 7.707 1.446 1 32.88 169 THR B CA 1
ATOM 2568 C C . THR B 1 169 ? 20.328 9.008 0.705 1 32.88 169 THR B C 1
ATOM 2570 O O . THR B 1 169 ? 20.922 9.266 -0.35 1 32.88 169 THR B O 1
ATOM 2573 N N . VAL B 1 170 ? 19.516 9.781 1.147 1 30.5 170 VAL B N 1
ATOM 2574 C CA . VAL B 1 170 ? 19.328 11.062 0.475 1 30.5 170 VAL B CA 1
ATOM 2575 C C . VAL B 1 170 ? 20.297 12.094 1.049 1 30.5 170 VAL B C 1
ATOM 2577 O O . VAL B 1 170 ? 20.312 13.25 0.62 1 30.5 170 VAL B O 1
ATOM 2580 N N . ARG B 1 171 ? 21.156 11.664 2.031 1 28.17 171 ARG B N 1
ATOM 2581 C CA . ARG B 1 171 ? 22.25 12.578 2.332 1 28.17 171 ARG B CA 1
ATOM 2582 C C . ARG B 1 171 ? 23.453 12.305 1.434 1 28.17 171 ARG B C 1
ATOM 2584 O O . ARG B 1 171 ? 23.828 11.148 1.229 1 28.17 171 ARG B O 1
#

Organism: Aedes aegypti (NCBI:txid7159)

Radius of gyration: 27.55 Å; Cα contacts (8 Å, |Δi|>4): 726; chains: 2; bounding box: 100×108×66 Å